Protein AF-A0A442F7T9-F1 (afdb_monomer_lite)

Structure (mmCIF, N/CA/C/O backbone):
data_AF-A0A442F7T9-F1
#
_entry.id   AF-A0A442F7T9-F1
#
loop_
_atom_site.group_PDB
_atom_site.id
_atom_site.type_symbol
_atom_site.label_atom_id
_atom_site.label_alt_id
_atom_site.label_comp_id
_atom_site.label_asym_id
_atom_site.label_entity_id
_atom_site.label_seq_id
_atom_site.pdbx_PDB_ins_code
_atom_site.Cartn_x
_atom_site.Cartn_y
_atom_site.Cartn_z
_atom_site.occupancy
_atom_site.B_iso_or_equiv
_atom_site.auth_seq_id
_atom_site.auth_comp_id
_atom_site.auth_asym_id
_atom_site.auth_atom_id
_atom_site.pdbx_PDB_model_num
ATOM 1 N N . MET A 1 1 ? -2.401 15.472 21.596 1.00 63.75 1 MET A N 1
ATOM 2 C CA . MET A 1 1 ? -3.354 15.035 20.550 1.00 63.75 1 MET A CA 1
ATOM 3 C C . MET A 1 1 ? -4.394 14.132 21.200 1.00 63.75 1 MET A C 1
ATOM 5 O O . MET A 1 1 ? -3.994 13.189 21.878 1.00 63.75 1 MET A O 1
ATOM 9 N N . ASN A 1 2 ? -5.679 14.489 21.115 1.00 85.81 2 ASN A N 1
ATOM 10 C CA . ASN A 1 2 ? -6.781 13.791 21.796 1.00 85.81 2 ASN A CA 1
ATOM 11 C C . ASN A 1 2 ? -7.297 12.598 20.957 1.00 85.81 2 ASN A C 1
ATOM 13 O O . ASN A 1 2 ? -6.845 12.387 19.829 1.00 85.81 2 ASN A O 1
ATOM 17 N N . LYS A 1 3 ? -8.238 11.817 21.509 1.00 84.62 3 LYS A N 1
ATOM 18 C CA . LYS A 1 3 ? -8.834 10.649 20.834 1.00 84.62 3 LYS A CA 1
ATOM 19 C C . LYS A 1 3 ? -9.461 11.032 19.489 1.00 84.62 3 LYS A C 1
ATOM 21 O O . LYS A 1 3 ? -9.170 10.396 18.484 1.00 84.62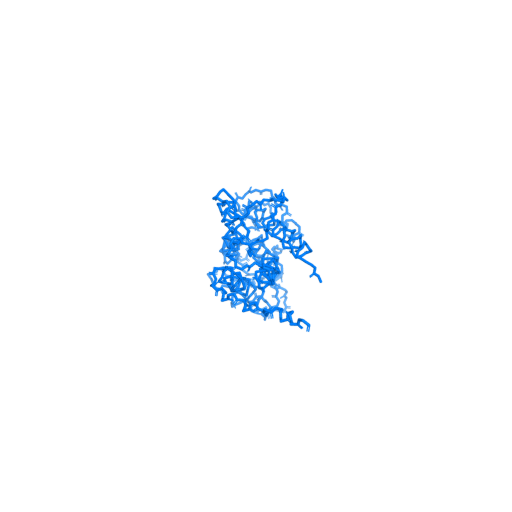 3 LYS A O 1
ATOM 26 N N . THR A 1 4 ? -10.233 12.116 19.467 1.00 86.19 4 THR A N 1
ATOM 27 C CA . THR A 1 4 ? -10.926 12.625 18.277 1.00 86.19 4 THR A CA 1
ATOM 28 C C . THR A 1 4 ? -9.967 12.951 17.134 1.00 86.19 4 THR A C 1
ATOM 30 O O . THR A 1 4 ? -10.217 12.557 16.001 1.00 86.19 4 THR A O 1
ATOM 33 N N . HIS A 1 5 ? -8.828 13.589 17.421 1.00 86.50 5 HIS A N 1
ATOM 34 C CA . HIS A 1 5 ? -7.831 13.928 16.403 1.00 86.50 5 HIS A CA 1
ATOM 35 C C . HIS A 1 5 ? -7.200 12.669 15.795 1.00 86.50 5 HIS A C 1
ATOM 37 O O . HIS A 1 5 ? -6.985 12.619 14.589 1.00 86.50 5 HIS A O 1
ATOM 43 N N . PHE A 1 6 ? -6.917 11.637 16.603 1.00 84.69 6 PHE A N 1
ATOM 44 C CA . PHE A 1 6 ? -6.417 10.359 16.080 1.00 84.69 6 PHE A CA 1
ATOM 45 C C . PHE A 1 6 ? -7.460 9.639 15.230 1.00 84.69 6 PHE A C 1
ATOM 47 O O . PHE A 1 6 ? -7.109 9.114 14.178 1.00 84.69 6 PHE A O 1
ATOM 54 N N . THR A 1 7 ? -8.725 9.647 15.654 1.00 88.69 7 THR A N 1
ATOM 55 C CA . THR A 1 7 ? -9.832 9.076 14.882 1.00 88.69 7 THR A CA 1
ATOM 56 C C . THR A 1 7 ? -9.987 9.768 13.533 1.00 88.69 7 THR A C 1
ATOM 58 O O . THR A 1 7 ? -10.019 9.091 12.513 1.00 88.69 7 THR A O 1
ATOM 61 N N . GLN A 1 8 ? -10.023 11.103 13.508 1.00 90.19 8 GLN A N 1
ATOM 62 C CA . GLN A 1 8 ? -10.159 11.874 12.269 1.00 90.19 8 GLN A CA 1
ATOM 63 C C . GLN A 1 8 ? -8.959 11.678 11.341 1.00 90.19 8 GLN A C 1
ATOM 65 O O . GLN A 1 8 ? -9.140 11.459 10.146 1.00 90.19 8 GLN A O 1
ATOM 70 N N . LEU A 1 9 ? -7.738 11.715 11.883 1.00 90.81 9 LEU A N 1
ATOM 71 C CA . LEU A 1 9 ? -6.527 11.475 11.102 1.00 90.81 9 LEU A CA 1
ATOM 72 C C . LEU A 1 9 ? -6.544 10.074 10.483 1.00 90.81 9 LEU A C 1
ATOM 74 O O . LEU A 1 9 ? -6.327 9.927 9.283 1.00 90.81 9 LEU A O 1
ATOM 78 N N . TRP A 1 10 ? -6.836 9.054 11.293 1.00 93.12 10 TRP A N 1
ATOM 79 C CA . TRP A 1 10 ? -6.942 7.681 10.818 1.00 93.12 10 TRP A CA 1
ATOM 80 C C . TRP A 1 10 ? -8.026 7.534 9.748 1.00 93.12 10 TRP A C 1
ATOM 82 O O . TRP A 1 10 ? -7.769 6.931 8.709 1.00 93.12 10 TRP A O 1
ATOM 92 N N . GLN A 1 11 ? -9.205 8.119 9.966 1.00 93.56 11 GLN A N 1
ATOM 93 C CA . GLN A 1 11 ? -10.323 8.080 9.028 1.00 93.56 11 GLN A CA 1
ATOM 94 C C . GLN A 1 11 ? -9.932 8.670 7.672 1.00 93.56 11 GLN A C 1
ATOM 96 O O . GLN A 1 11 ? -10.084 8.001 6.655 1.00 93.56 11 GLN A O 1
ATOM 101 N N . TRP A 1 12 ? -9.407 9.897 7.640 1.00 94.50 12 TRP A N 1
ATOM 102 C CA . TRP A 1 12 ? -9.065 10.559 6.380 1.00 94.50 12 TRP A CA 1
ATOM 103 C C . TRP A 1 12 ? -7.946 9.842 5.629 1.00 94.50 12 TRP A C 1
ATOM 105 O O . TRP A 1 12 ? -8.052 9.664 4.418 1.00 94.50 12 TRP A O 1
ATOM 115 N N . LEU A 1 13 ? -6.920 9.363 6.338 1.00 93.69 13 LEU A N 1
ATOM 116 C CA . LEU A 1 13 ? -5.856 8.562 5.732 1.00 93.69 13 LEU A CA 1
ATOM 117 C C . LEU A 1 13 ? -6.386 7.244 5.166 1.00 93.69 13 LEU A C 1
ATOM 119 O O . LEU A 1 13 ? -6.008 6.854 4.065 1.00 93.69 13 LEU A O 1
ATOM 123 N N . SER A 1 14 ? -7.278 6.574 5.894 1.00 93.38 14 SER A N 1
ATOM 124 C CA . SER A 1 14 ? -7.837 5.290 5.472 1.00 93.38 14 SER A CA 1
ATOM 125 C C . SER A 1 14 ? -8.788 5.454 4.287 1.00 93.38 14 SER A C 1
ATOM 127 O O . SER A 1 14 ? -8.722 4.673 3.344 1.00 93.38 14 SER A O 1
ATOM 129 N N . VAL A 1 15 ? -9.614 6.504 4.279 1.00 94.81 15 VAL A N 1
ATOM 130 C CA . VAL A 1 15 ? -10.472 6.854 3.137 1.00 94.81 15 VAL A CA 1
ATOM 131 C C . VAL A 1 15 ? -9.624 7.194 1.914 1.00 94.81 15 VAL A C 1
ATOM 133 O O . VAL A 1 15 ? -9.869 6.644 0.845 1.00 94.81 15 VAL A O 1
ATOM 136 N N . ALA A 1 16 ? -8.598 8.038 2.060 1.00 94.69 16 ALA A N 1
ATOM 137 C CA . ALA A 1 16 ? -7.693 8.368 0.961 1.00 94.69 16 ALA A CA 1
ATOM 138 C C . ALA A 1 16 ? -6.982 7.118 0.416 1.00 94.69 16 ALA A C 1
ATOM 140 O O . ALA A 1 16 ? -6.923 6.927 -0.796 1.00 94.69 16 ALA A O 1
ATOM 141 N N . CYS A 1 17 ? -6.500 6.241 1.302 1.00 95.25 17 CYS A N 1
ATOM 142 C CA . CYS A 1 17 ? -5.858 4.979 0.941 1.00 95.25 17 CYS A CA 1
ATOM 143 C C . CYS A 1 17 ? -6.802 4.060 0.152 1.00 95.25 17 CYS A C 1
ATOM 145 O O . CYS A 1 17 ? -6.453 3.617 -0.941 1.00 95.25 17 CYS A O 1
ATOM 147 N N . VAL A 1 18 ? -8.012 3.817 0.669 1.00 94.38 18 VAL A N 1
ATOM 148 C CA . VAL A 1 18 ? -9.011 2.963 0.014 1.00 94.38 18 VAL A CA 1
ATOM 149 C C . VAL A 1 18 ? -9.431 3.546 -1.331 1.00 94.38 18 VAL A C 1
ATOM 151 O O . VAL A 1 18 ? -9.449 2.814 -2.312 1.00 94.38 18 VAL A O 1
ATOM 154 N N . LEU A 1 19 ? -9.721 4.847 -1.416 1.00 93.50 19 LEU A N 1
ATOM 155 C CA . LEU A 1 19 ? -10.107 5.486 -2.678 1.00 93.50 19 LEU A CA 1
ATOM 156 C C . LEU A 1 19 ? -8.984 5.417 -3.716 1.00 93.50 19 LEU A C 1
ATOM 158 O O . LEU A 1 19 ? -9.244 5.102 -4.878 1.00 93.50 19 LEU A O 1
ATOM 162 N N . PHE A 1 20 ? -7.739 5.660 -3.307 1.00 92.62 20 PHE A N 1
ATOM 163 C CA . PHE A 1 20 ? -6.583 5.580 -4.196 1.00 92.62 20 PHE A CA 1
ATOM 164 C C . PHE A 1 20 ? -6.352 4.150 -4.705 1.00 92.62 20 PHE A C 1
ATOM 166 O O . PHE A 1 20 ? -6.175 3.931 -5.903 1.00 92.62 20 PHE A O 1
ATOM 173 N N . LEU A 1 21 ? -6.410 3.150 -3.824 1.00 93.19 21 LEU A N 1
ATOM 174 C CA . LEU A 1 21 ? -6.233 1.750 -4.217 1.00 93.19 21 LEU A CA 1
ATOM 175 C C . LEU A 1 21 ? -7.415 1.224 -5.035 1.00 93.19 21 LEU A C 1
ATOM 177 O O . LEU A 1 21 ? -7.201 0.524 -6.019 1.00 93.19 21 LEU A O 1
ATOM 181 N N . ALA A 1 22 ? -8.648 1.599 -4.695 1.00 91.94 22 ALA A N 1
ATOM 182 C CA . ALA A 1 22 ? -9.828 1.234 -5.473 1.00 91.94 22 ALA A CA 1
ATOM 183 C C . ALA A 1 22 ? -9.760 1.816 -6.888 1.00 91.94 22 ALA A C 1
ATOM 185 O O . ALA A 1 22 ? -9.966 1.092 -7.856 1.00 91.94 22 ALA A O 1
ATOM 186 N N . THR A 1 23 ? -9.407 3.097 -7.030 1.00 89.50 23 THR A N 1
ATOM 187 C CA . THR A 1 23 ? -9.226 3.721 -8.352 1.00 89.50 23 THR A CA 1
ATOM 188 C C . THR A 1 23 ? -8.060 3.106 -9.126 1.00 89.50 23 THR A C 1
ATOM 190 O O . THR A 1 23 ? -8.191 2.891 -10.331 1.00 89.50 23 THR A O 1
ATOM 193 N N . SER A 1 24 ? -6.966 2.738 -8.451 1.00 89.12 24 SER A N 1
ATOM 194 C CA . SER A 1 24 ? -5.848 2.000 -9.061 1.00 89.12 24 SER A CA 1
ATOM 195 C C . SER A 1 24 ? -6.303 0.641 -9.594 1.00 89.12 24 SER A C 1
ATOM 197 O O . SER A 1 24 ? -6.096 0.337 -10.763 1.00 89.12 24 SER A O 1
ATOM 199 N N . VAL A 1 25 ? -7.011 -0.149 -8.785 1.00 89.38 25 VAL A N 1
ATOM 200 C CA . VAL A 1 25 ? -7.515 -1.474 -9.178 1.00 89.38 25 VAL A CA 1
ATOM 201 C C . VAL A 1 25 ? -8.568 -1.389 -10.284 1.00 89.38 25 VAL A C 1
ATOM 203 O O . VAL A 1 25 ? -8.543 -2.204 -11.202 1.00 89.38 25 VAL A O 1
ATOM 206 N N . ILE A 1 26 ? -9.461 -0.397 -10.245 1.00 87.56 26 ILE A N 1
ATOM 207 C CA . ILE A 1 26 ? -10.420 -0.143 -11.330 1.00 87.56 26 ILE A CA 1
ATOM 208 C C . ILE A 1 26 ? -9.675 0.194 -12.627 1.00 87.56 26 ILE A C 1
ATOM 210 O O . ILE A 1 26 ? -10.026 -0.326 -13.683 1.00 87.56 26 ILE A O 1
ATOM 214 N N . SER A 1 27 ? -8.619 1.008 -12.553 1.00 85.00 27 SER A N 1
ATOM 215 C CA . SER A 1 27 ? -7.791 1.345 -13.719 1.00 85.00 27 SER A CA 1
ATOM 216 C C . SER A 1 27 ? -7.103 0.099 -14.297 1.00 85.00 27 SER A C 1
ATOM 218 O O . SER A 1 27 ? -7.122 -0.094 -15.508 1.00 85.00 27 SER A O 1
ATOM 220 N N . LEU A 1 28 ? -6.589 -0.800 -13.445 1.00 84.69 28 LEU A N 1
ATOM 221 C CA . LEU A 1 28 ? -5.984 -2.077 -13.866 1.00 84.69 28 LEU A CA 1
ATOM 222 C C . LEU A 1 28 ? -6.968 -3.000 -14.607 1.00 84.69 28 LEU A C 1
ATOM 224 O O . LEU A 1 28 ? -6.557 -3.791 -15.453 1.00 84.69 28 LEU A O 1
ATOM 228 N N . GLN A 1 29 ? -8.267 -2.896 -14.313 1.00 84.56 29 GLN A N 1
ATOM 229 C CA . GLN A 1 29 ? -9.330 -3.672 -14.965 1.00 84.56 29 GLN A CA 1
ATOM 230 C C . GLN A 1 29 ? -9.826 -3.049 -16.284 1.00 84.56 29 GLN A C 1
ATOM 232 O O . GLN A 1 29 ? -10.811 -3.520 -16.848 1.00 84.56 29 GLN A O 1
ATOM 237 N N . GLY A 1 30 ? -9.171 -1.997 -16.786 1.00 72.12 30 GLY A N 1
ATOM 238 C CA . GLY A 1 30 ? -9.601 -1.277 -17.990 1.00 72.12 30 GLY A CA 1
ATOM 239 C C . GLY A 1 30 ? -10.589 -0.138 -17.717 1.00 72.12 30 GLY A C 1
ATOM 240 O O . GLY A 1 30 ? -11.247 0.339 -18.640 1.00 72.12 30 GLY A O 1
ATOM 241 N N . GLY A 1 31 ? -10.703 0.304 -16.460 1.00 65.00 31 GLY A N 1
ATOM 242 C CA . GLY A 1 31 ? -11.348 1.567 -16.103 1.00 65.00 31 GLY A CA 1
ATOM 243 C C . GLY A 1 31 ? -10.580 2.792 -16.621 1.00 65.00 31 GLY A C 1
ATOM 244 O O . GLY A 1 31 ? -9.572 2.675 -17.314 1.00 65.00 31 GLY A O 1
ATOM 245 N N . SER A 1 32 ? -11.063 3.998 -16.307 1.00 62.47 32 SER A N 1
ATOM 246 C CA . SER A 1 32 ? -10.505 5.244 -16.852 1.00 62.47 32 SER A CA 1
ATOM 247 C C . SER A 1 32 ? -8.997 5.406 -16.582 1.00 62.47 32 SER A C 1
ATOM 249 O O . SER A 1 32 ? -8.520 5.203 -15.471 1.00 62.47 32 SER A O 1
ATOM 251 N N . GLU A 1 33 ? -8.244 5.851 -17.596 1.00 62.69 33 GLU A N 1
ATOM 252 C CA . GLU A 1 33 ? -6.769 5.988 -17.591 1.00 62.69 33 GLU A CA 1
ATOM 253 C C . GLU A 1 33 ? -6.205 7.087 -16.668 1.00 62.69 33 GLU A C 1
ATOM 255 O O . GLU A 1 33 ? -5.075 7.543 -16.859 1.00 62.69 33 GLU A O 1
ATOM 260 N N . PHE A 1 34 ? -6.979 7.571 -15.695 1.00 63.34 34 PHE A N 1
ATOM 261 C CA . PHE A 1 34 ? -6.635 8.767 -14.928 1.00 63.34 34 PHE A CA 1
ATOM 262 C C . PHE A 1 34 ? -5.246 8.663 -14.283 1.00 63.34 34 PHE A C 1
ATOM 264 O O . PHE A 1 34 ? -4.445 9.584 -14.413 1.00 63.34 34 PHE A O 1
ATOM 271 N N . LEU A 1 35 ? -4.928 7.525 -13.658 1.00 64.62 35 LEU A N 1
ATOM 272 C CA . LEU A 1 35 ? -3.653 7.341 -12.961 1.00 64.62 35 LEU A CA 1
ATOM 273 C C . LEU A 1 35 ? -2.472 7.142 -13.922 1.00 64.62 35 LEU A C 1
ATOM 275 O O . LEU A 1 35 ? -1.440 7.777 -13.737 1.00 64.62 35 LEU A O 1
ATOM 279 N N . GLY A 1 36 ? -2.622 6.339 -14.980 1.00 59.03 36 GLY A N 1
ATOM 280 C CA . GLY A 1 36 ? -1.554 6.137 -15.972 1.00 59.03 36 GLY A CA 1
ATOM 281 C C . GLY A 1 36 ? -1.125 7.444 -16.648 1.00 59.03 36 GLY A C 1
ATOM 282 O O . GLY A 1 36 ? 0.066 7.740 -16.740 1.00 59.03 36 GLY A O 1
ATOM 283 N N . ARG A 1 37 ? -2.103 8.287 -17.011 1.00 64.81 37 ARG A N 1
ATOM 284 C CA . ARG A 1 37 ? -1.846 9.621 -17.579 1.00 64.81 37 ARG A CA 1
ATOM 285 C C . ARG A 1 37 ? -1.264 10.599 -16.563 1.00 64.81 37 ARG A C 1
ATOM 287 O O . ARG A 1 37 ? -0.391 11.385 -16.924 1.00 64.81 37 ARG A O 1
ATOM 294 N N . LEU A 1 38 ? -1.731 10.562 -15.311 1.00 68.56 38 LEU A N 1
ATOM 295 C CA . LEU A 1 38 ? -1.229 11.427 -14.238 1.00 68.56 38 LEU A CA 1
ATOM 296 C C . LEU A 1 38 ? 0.266 11.199 -13.977 1.00 68.56 38 LEU A C 1
ATOM 298 O O . LEU A 1 38 ? 0.988 12.154 -13.706 1.00 68.56 38 LEU A O 1
ATOM 302 N N . PHE A 1 39 ? 0.732 9.956 -14.111 1.00 65.94 39 PHE A N 1
ATOM 303 C CA . PHE A 1 39 ? 2.135 9.585 -13.912 1.00 65.94 39 PHE A CA 1
ATOM 304 C C . PHE A 1 39 ? 2.971 9.567 -15.201 1.00 65.94 39 PHE A C 1
ATOM 306 O O . PHE A 1 39 ? 4.100 9.080 -15.203 1.00 65.94 39 PHE A O 1
ATOM 313 N N . GLY A 1 40 ? 2.455 10.164 -16.279 1.00 56.47 40 GLY A N 1
ATOM 314 C CA . GLY A 1 40 ? 3.245 10.515 -17.457 1.00 56.47 40 GLY A CA 1
ATOM 315 C C . GLY A 1 40 ? 3.351 9.442 -18.537 1.00 56.47 40 GLY A C 1
ATOM 316 O O . GLY A 1 40 ? 4.046 9.688 -19.527 1.00 56.47 40 GLY A O 1
ATOM 317 N N . ASP A 1 41 ? 2.655 8.304 -18.418 1.00 61.88 41 ASP A N 1
ATOM 318 C CA . ASP A 1 41 ? 2.611 7.339 -19.515 1.00 61.88 41 ASP A CA 1
ATOM 319 C C . ASP A 1 41 ? 1.586 7.785 -20.566 1.00 61.88 41 ASP A C 1
ATOM 321 O O . ASP A 1 41 ? 0.388 7.932 -20.305 1.00 61.88 41 ASP A O 1
ATOM 325 N N . LYS A 1 42 ? 2.081 8.045 -21.778 1.00 60.09 42 LYS A N 1
ATOM 326 C CA . LYS A 1 42 ? 1.274 8.398 -22.954 1.00 60.09 42 LYS A CA 1
ATOM 327 C C . LYS A 1 42 ? 0.965 7.137 -23.763 1.00 60.09 42 LYS A C 1
ATOM 329 O O . LYS A 1 42 ? 1.166 7.123 -24.978 1.00 60.09 42 LYS A O 1
ATOM 334 N N . GLY A 1 43 ? 0.556 6.069 -23.076 1.00 55.22 43 GLY A N 1
ATOM 335 C CA . GLY A 1 43 ? 0.110 4.829 -23.705 1.00 55.22 43 GLY A CA 1
ATOM 336 C C . GLY A 1 43 ? -1.001 5.091 -24.725 1.00 55.22 43 GLY A C 1
ATOM 337 O O . GLY A 1 43 ? -1.788 6.028 -24.572 1.00 55.22 43 GLY A O 1
ATOM 338 N N . GLY A 1 44 ? -1.037 4.291 -25.793 1.00 56.34 44 GLY A N 1
ATOM 339 C CA . GLY A 1 44 ? -2.059 4.413 -26.835 1.00 56.34 44 GLY A CA 1
ATOM 340 C C . GLY A 1 44 ? -3.428 3.909 -26.374 1.00 56.34 44 GLY A C 1
ATOM 341 O O . GLY A 1 44 ? -4.440 4.423 -26.840 1.00 56.34 44 GLY A O 1
ATOM 342 N N . ASN A 1 45 ? -3.440 2.942 -25.445 1.00 60.56 45 ASN A N 1
ATOM 343 C CA . ASN A 1 45 ? -4.626 2.342 -24.830 1.00 60.56 45 ASN A CA 1
ATOM 344 C C . ASN A 1 45 ? -4.449 2.133 -23.313 1.00 60.56 45 ASN A C 1
ATOM 346 O O . ASN A 1 45 ? -3.333 1.965 -22.822 1.00 60.56 45 ASN A O 1
ATOM 350 N N . ALA A 1 46 ? -5.564 2.003 -22.586 1.00 60.41 46 ALA A N 1
ATOM 351 C CA . ALA A 1 46 ? -5.574 1.932 -21.121 1.00 60.41 46 ALA A CA 1
ATOM 352 C C . ALA A 1 46 ? -4.774 0.759 -20.554 1.00 60.41 46 ALA A C 1
ATOM 354 O O . ALA A 1 46 ? -4.046 0.913 -19.575 1.00 60.41 46 ALA A O 1
ATOM 355 N N . ALA A 1 47 ? -4.852 -0.388 -21.229 1.00 63.72 47 ALA A N 1
ATOM 356 C CA . ALA A 1 47 ? -4.131 -1.604 -20.868 1.00 63.72 47 ALA A CA 1
ATOM 357 C C . ALA A 1 47 ? -2.603 -1.476 -21.006 1.00 63.72 47 ALA A C 1
ATOM 359 O O . ALA A 1 47 ? -1.869 -2.290 -20.450 1.00 63.72 47 ALA A O 1
ATOM 360 N N . ASP A 1 48 ? -2.106 -0.476 -21.740 1.00 68.38 48 ASP A N 1
ATOM 361 C CA . ASP A 1 48 ? -0.667 -0.247 -21.882 1.00 68.38 48 ASP A CA 1
ATOM 362 C C . ASP A 1 48 ? -0.058 0.340 -20.600 1.00 68.38 48 ASP A C 1
ATOM 364 O O . ASP A 1 48 ? 1.132 0.163 -20.347 1.00 68.38 48 ASP A O 1
ATOM 368 N N . ASN A 1 49 ? -0.888 0.955 -19.753 1.00 76.81 49 ASN A N 1
ATOM 369 C CA . ASN A 1 49 ? -0.460 1.623 -18.528 1.00 76.81 49 ASN A CA 1
ATOM 370 C C . ASN A 1 49 ? -0.589 0.729 -17.280 1.00 76.81 49 ASN A C 1
ATOM 372 O O . ASN A 1 49 ? -0.334 1.198 -16.171 1.00 76.81 49 ASN A O 1
ATOM 376 N N . ASN A 1 50 ? -0.989 -0.542 -17.414 1.00 85.06 50 ASN A N 1
ATOM 377 C CA . ASN A 1 50 ? -1.274 -1.409 -16.262 1.00 85.06 50 ASN A CA 1
ATOM 378 C C . ASN A 1 50 ? -0.067 -1.573 -15.331 1.00 85.06 50 ASN A C 1
ATOM 380 O O . ASN A 1 50 ? -0.200 -1.404 -14.121 1.00 85.06 50 ASN A O 1
ATOM 384 N N . ALA A 1 51 ? 1.123 -1.815 -15.886 1.00 86.94 51 ALA A N 1
ATOM 385 C CA . ALA A 1 51 ? 2.338 -1.953 -15.085 1.00 86.94 51 ALA A CA 1
ATOM 386 C C . ALA A 1 51 ? 2.667 -0.658 -14.318 1.00 86.94 51 ALA A C 1
ATOM 388 O O . ALA A 1 51 ? 3.007 -0.694 -13.136 1.00 86.94 51 ALA A O 1
ATOM 389 N N . ALA A 1 52 ? 2.481 0.499 -14.960 1.00 85.38 52 ALA A N 1
ATOM 390 C CA . ALA A 1 52 ? 2.671 1.808 -14.345 1.00 85.38 52 ALA A CA 1
ATOM 391 C C . ALA A 1 52 ? 1.668 2.074 -13.212 1.00 85.38 52 ALA A C 1
ATOM 393 O O . ALA A 1 52 ? 2.051 2.475 -12.112 1.00 85.38 52 ALA A O 1
ATOM 394 N N . VAL A 1 53 ? 0.383 1.812 -13.460 1.00 88.38 53 VAL A N 1
ATOM 395 C CA . VAL A 1 53 ? -0.677 1.935 -12.451 1.00 88.38 53 VAL A CA 1
ATOM 396 C C . VAL A 1 53 ? -0.408 0.996 -11.279 1.00 88.38 53 VAL A C 1
ATOM 398 O O . VAL A 1 53 ? -0.535 1.417 -10.134 1.00 88.38 53 VAL A O 1
ATOM 401 N N . GLY A 1 54 ? 0.009 -0.244 -11.541 1.00 90.75 54 GLY A N 1
ATOM 402 C CA . GLY A 1 54 ? 0.394 -1.196 -10.505 1.00 90.75 54 GLY A CA 1
ATOM 403 C C . GLY A 1 54 ? 1.573 -0.691 -9.674 1.00 90.75 54 GLY A C 1
ATOM 404 O O . GLY A 1 54 ? 1.541 -0.732 -8.446 1.00 90.75 54 GLY A O 1
ATOM 405 N N . TYR A 1 55 ? 2.595 -0.136 -10.325 1.00 91.00 55 TYR A N 1
ATOM 406 C CA . TYR A 1 55 ? 3.794 0.367 -9.658 1.00 91.00 55 TYR A CA 1
ATOM 407 C C . TYR A 1 55 ? 3.489 1.530 -8.703 1.00 91.00 55 TYR A C 1
ATOM 409 O O . TYR A 1 55 ? 3.880 1.509 -7.529 1.00 91.00 55 TYR A O 1
ATOM 417 N N . PHE A 1 56 ? 2.725 2.524 -9.163 1.00 90.00 56 PHE A N 1
ATOM 418 C CA . PHE A 1 56 ? 2.314 3.652 -8.322 1.00 90.00 56 PHE A CA 1
ATOM 419 C C . PHE A 1 56 ? 1.231 3.276 -7.308 1.00 90.00 56 PHE A C 1
ATOM 421 O O . PHE A 1 56 ? 1.274 3.738 -6.167 1.00 90.00 56 PHE A O 1
ATOM 428 N N . GLY A 1 57 ? 0.308 2.391 -7.684 1.00 91.69 57 GLY A N 1
ATOM 429 C CA . GLY A 1 57 ? -0.701 1.811 -6.800 1.00 91.69 57 GLY A CA 1
ATOM 430 C C . GLY A 1 57 ? -0.062 1.144 -5.583 1.00 91.69 57 GLY A C 1
ATOM 431 O O . GLY A 1 57 ? -0.429 1.439 -4.446 1.00 91.69 57 GLY A O 1
ATOM 432 N N . THR A 1 58 ? 0.966 0.325 -5.812 1.00 94.62 58 THR A N 1
ATOM 433 C CA . THR A 1 58 ? 1.734 -0.339 -4.753 1.00 94.62 58 THR A CA 1
ATOM 434 C C . THR A 1 58 ? 2.508 0.661 -3.905 1.00 94.62 58 THR A C 1
ATOM 436 O O . THR A 1 58 ? 2.386 0.635 -2.682 1.00 94.62 58 THR A O 1
ATOM 439 N N . THR A 1 59 ? 3.280 1.564 -4.511 1.00 93.00 59 THR A N 1
ATOM 440 C CA . THR A 1 59 ? 4.171 2.474 -3.766 1.00 93.00 59 THR A CA 1
ATOM 441 C C . THR A 1 59 ? 3.399 3.538 -2.978 1.00 93.00 59 THR A C 1
ATOM 443 O O . THR A 1 59 ? 3.528 3.625 -1.755 1.00 93.00 59 THR A O 1
ATOM 446 N N . VAL A 1 60 ? 2.542 4.319 -3.638 1.00 94.12 60 VAL A N 1
ATOM 447 C CA . VAL A 1 60 ? 1.756 5.385 -2.994 1.00 94.12 60 VAL A CA 1
ATOM 448 C C . VAL A 1 60 ? 0.690 4.789 -2.076 1.00 94.12 60 VAL A C 1
ATOM 450 O O . VAL A 1 60 ? 0.527 5.245 -0.940 1.00 94.12 60 VAL A O 1
ATOM 453 N N . GLY A 1 61 ? 0.009 3.729 -2.523 1.00 95.25 61 GLY A N 1
ATOM 454 C CA . GLY A 1 61 ? -1.002 3.038 -1.727 1.00 95.25 61 GLY A CA 1
ATOM 455 C C . GLY A 1 61 ? -0.426 2.442 -0.444 1.00 95.25 61 GLY A C 1
ATOM 456 O O . GLY A 1 61 ? -1.006 2.641 0.624 1.00 95.25 61 GLY A O 1
ATOM 457 N N . SER A 1 62 ? 0.753 1.811 -0.506 1.00 96.50 62 SER A N 1
ATOM 458 C CA . SER A 1 62 ? 1.435 1.297 0.692 1.00 96.50 62 SER A CA 1
ATOM 459 C C . SER A 1 62 ? 1.923 2.404 1.615 1.00 96.50 62 SER A C 1
ATOM 461 O O . SER A 1 62 ? 1.861 2.245 2.831 1.00 96.50 62 SER A O 1
ATOM 463 N N . GLY A 1 63 ? 2.362 3.543 1.072 1.00 96.69 63 GLY A N 1
ATOM 464 C CA . GLY A 1 63 ? 2.721 4.712 1.874 1.00 96.69 63 GLY A CA 1
ATOM 465 C C . GLY A 1 63 ? 1.537 5.228 2.695 1.00 96.69 63 GLY A C 1
ATOM 466 O O . GLY A 1 63 ? 1.638 5.363 3.915 1.00 96.69 63 GLY A O 1
ATOM 467 N N . LEU A 1 64 ? 0.386 5.441 2.050 1.00 96.56 64 LEU A N 1
ATOM 468 C CA . LEU A 1 64 ? -0.850 5.837 2.735 1.00 96.56 64 LEU A CA 1
ATOM 469 C C . LEU A 1 64 ? -1.294 4.780 3.754 1.00 96.56 64 LEU A C 1
ATOM 471 O O . LEU A 1 64 ? -1.648 5.122 4.886 1.00 96.56 64 LEU A O 1
ATOM 475 N N . PHE A 1 65 ? -1.224 3.501 3.379 1.00 97.69 65 PHE A N 1
ATOM 476 C CA . PHE A 1 65 ? -1.616 2.394 4.244 1.00 97.69 65 PHE A CA 1
ATOM 477 C C . PHE A 1 65 ? -0.717 2.266 5.479 1.00 97.69 65 PHE A C 1
ATOM 479 O O . PHE A 1 65 ? -1.210 2.010 6.580 1.00 97.69 65 PHE A O 1
ATOM 486 N N . LEU A 1 66 ? 0.588 2.509 5.335 1.00 97.69 66 LEU A N 1
ATOM 487 C CA . LEU A 1 66 ? 1.535 2.531 6.445 1.00 97.69 66 LEU A CA 1
ATOM 488 C C . LEU A 1 66 ? 1.179 3.633 7.444 1.00 97.69 66 LEU A C 1
ATOM 490 O O . LEU A 1 66 ? 1.051 3.357 8.637 1.00 97.69 66 LEU A O 1
ATOM 494 N N . VAL A 1 67 ? 0.979 4.870 6.978 1.00 96.62 67 VAL A N 1
ATOM 495 C CA . VAL A 1 67 ? 0.656 5.998 7.870 1.00 96.62 67 VAL A CA 1
ATOM 496 C C . VAL A 1 67 ? -0.699 5.780 8.553 1.00 96.62 67 VAL A C 1
ATOM 498 O O . VAL A 1 67 ? -0.816 5.999 9.763 1.00 96.62 67 VAL A O 1
ATOM 501 N N . ALA A 1 68 ? -1.701 5.271 7.826 1.00 96.12 68 ALA A N 1
ATOM 502 C CA . ALA A 1 68 ? -2.984 4.876 8.407 1.00 96.12 68 ALA A CA 1
ATOM 503 C C . ALA A 1 68 ? -2.801 3.793 9.487 1.00 96.12 68 ALA A C 1
ATOM 505 O O . ALA A 1 68 ? -3.324 3.917 10.594 1.00 96.12 68 ALA A O 1
ATOM 506 N N . SER A 1 69 ? -1.990 2.769 9.227 1.00 95.62 69 SER A N 1
ATOM 507 C CA . SER A 1 69 ? -1.723 1.688 10.184 1.00 95.62 69 SER A CA 1
ATOM 508 C C . SER A 1 69 ? -0.989 2.171 11.439 1.00 95.62 69 SER A C 1
ATOM 510 O O . SER A 1 69 ? -1.309 1.736 12.546 1.00 95.62 69 SER A O 1
ATOM 512 N N . ILE A 1 70 ? -0.062 3.127 11.305 1.00 95.56 70 ILE A N 1
ATOM 513 C CA . ILE A 1 70 ? 0.593 3.784 12.448 1.00 95.56 70 ILE A CA 1
ATOM 514 C C . ILE A 1 70 ? -0.441 4.538 13.292 1.00 95.56 70 ILE A C 1
ATOM 516 O O . ILE A 1 70 ? -0.457 4.399 14.518 1.00 95.56 70 ILE A O 1
ATOM 520 N N . ALA A 1 71 ? -1.327 5.314 12.660 1.00 94.12 71 ALA A N 1
ATOM 521 C CA . ALA A 1 71 ? -2.384 6.033 13.369 1.00 94.12 71 ALA A CA 1
ATOM 522 C C . ALA A 1 71 ? -3.334 5.068 14.106 1.00 94.12 71 ALA A C 1
ATOM 524 O O . ALA A 1 71 ? -3.666 5.314 15.270 1.00 94.12 71 ALA A O 1
ATOM 525 N N . LEU A 1 72 ? -3.691 3.938 13.481 1.00 93.75 72 LEU A N 1
ATOM 526 C CA . LEU A 1 72 ? -4.504 2.885 14.095 1.00 93.75 72 LEU A CA 1
ATOM 527 C C . LEU A 1 72 ? -3.817 2.273 15.315 1.00 93.75 72 LEU A C 1
ATOM 529 O O . LEU A 1 72 ? -4.426 2.162 16.378 1.00 93.75 72 LEU A O 1
ATOM 533 N N . LEU A 1 73 ? -2.537 1.912 15.185 1.00 94.12 73 LEU A N 1
ATOM 534 C CA . LEU A 1 73 ? -1.745 1.360 16.281 1.00 94.12 73 LEU A CA 1
ATOM 535 C C . LEU A 1 73 ? -1.681 2.337 17.457 1.00 94.12 73 LEU A C 1
ATOM 537 O O . LEU A 1 73 ? -1.880 1.943 18.608 1.00 94.12 73 LEU A O 1
ATOM 541 N N . LEU A 1 74 ? -1.403 3.614 17.185 1.00 92.56 74 LEU A N 1
ATOM 542 C CA . LEU A 1 74 ? -1.343 4.646 18.218 1.00 92.56 74 LEU A CA 1
ATOM 543 C C . LEU A 1 74 ? -2.694 4.818 18.915 1.00 92.56 74 LEU A C 1
ATOM 545 O O . LEU A 1 74 ? -2.722 4.913 20.145 1.00 92.56 74 LEU A O 1
ATOM 549 N N . HIS A 1 75 ? -3.800 4.802 18.166 1.00 90.75 75 HIS A N 1
ATOM 550 C CA . HIS A 1 75 ? -5.144 4.848 18.735 1.00 90.75 75 HIS A CA 1
ATOM 551 C C . HIS A 1 75 ? -5.415 3.621 19.620 1.00 90.75 75 HIS A C 1
ATOM 553 O O . HIS A 1 75 ? -5.710 3.777 20.807 1.00 90.75 75 HIS A O 1
ATOM 559 N N . ALA A 1 76 ? -5.213 2.410 19.094 1.00 90.62 76 ALA A N 1
ATOM 560 C CA . ALA A 1 76 ? -5.440 1.154 19.808 1.00 90.62 76 ALA A CA 1
ATOM 561 C C . ALA A 1 76 ? -4.563 1.011 21.062 1.00 90.62 76 ALA A C 1
ATOM 563 O O . ALA A 1 76 ? -4.969 0.412 22.060 1.00 90.62 76 ALA A O 1
ATOM 564 N N . ARG A 1 77 ? -3.352 1.586 21.047 1.00 90.19 77 ARG A N 1
ATOM 565 C CA . ARG A 1 77 ? -2.467 1.597 22.216 1.00 90.19 77 ARG A CA 1
ATOM 566 C C . ARG A 1 77 ? -2.867 2.623 23.269 1.00 90.19 77 ARG A C 1
ATOM 568 O O . ARG A 1 77 ? -2.494 2.445 24.431 1.00 90.19 77 ARG A O 1
ATOM 575 N N . ARG A 1 78 ? -3.562 3.697 22.911 1.00 87.88 78 ARG A N 1
ATOM 576 C CA . ARG A 1 78 ? -3.871 4.789 23.847 1.00 87.88 78 ARG A CA 1
ATOM 577 C C . ARG A 1 78 ? -5.280 4.714 24.414 1.00 87.88 78 ARG A C 1
ATOM 579 O O . ARG A 1 78 ? -5.470 5.144 25.547 1.00 87.88 78 ARG A O 1
ATOM 586 N N . TYR A 1 79 ? -6.234 4.159 23.674 1.00 85.44 79 TYR A N 1
ATOM 587 C CA . TYR A 1 79 ? -7.652 4.249 24.015 1.00 85.44 79 TYR A CA 1
ATOM 588 C C . TYR A 1 79 ? -8.330 2.882 23.986 1.00 85.44 79 TYR A C 1
ATOM 590 O O . TYR A 1 79 ? -8.156 2.143 23.027 1.00 85.44 79 TYR A O 1
ATOM 598 N N . GLY A 1 80 ? -9.147 2.593 25.004 1.00 78.19 80 GLY A N 1
ATOM 599 C CA . GLY A 1 80 ? -10.029 1.426 25.050 1.00 78.19 80 GLY A CA 1
ATOM 600 C C . GLY A 1 80 ? -9.451 0.208 25.778 1.00 78.19 80 GLY A C 1
ATOM 601 O O . GLY A 1 80 ? -8.363 -0.281 25.468 1.00 78.19 80 GLY A O 1
ATOM 602 N N . ASP A 1 81 ? -10.221 -0.335 26.721 1.00 82.50 81 ASP A N 1
ATOM 603 C CA . ASP A 1 81 ? -9.833 -1.532 27.479 1.00 82.50 81 ASP A CA 1
ATOM 604 C C . ASP A 1 81 ? -10.217 -2.824 26.751 1.00 82.50 81 ASP A C 1
ATOM 606 O O . ASP A 1 81 ? -9.489 -3.817 26.811 1.00 82.50 81 ASP A O 1
ATOM 610 N N . ARG A 1 82 ? -11.315 -2.793 25.986 1.00 86.12 82 ARG A N 1
ATOM 611 C CA . ARG A 1 82 ? -11.825 -3.914 25.177 1.00 86.12 82 ARG A CA 1
ATOM 612 C C . ARG A 1 82 ? -11.550 -3.690 23.693 1.00 86.12 82 ARG A C 1
ATOM 614 O O . ARG A 1 82 ? -11.518 -2.544 23.248 1.00 86.12 82 ARG A O 1
ATOM 621 N N . TRP A 1 83 ? -11.425 -4.763 22.912 1.00 88.19 83 TRP A N 1
ATOM 622 C CA . TRP A 1 83 ? -11.058 -4.688 21.489 1.00 88.19 83 TRP A CA 1
ATOM 623 C C . TRP A 1 83 ? -11.955 -3.735 20.676 1.00 88.19 83 TRP A C 1
ATOM 625 O O . TRP A 1 83 ? -11.448 -2.874 19.964 1.00 88.19 83 TRP A O 1
ATOM 635 N N . HIS A 1 84 ? -13.277 -3.795 20.869 1.00 85.69 84 HIS A N 1
ATOM 636 C CA . HIS A 1 84 ? -14.249 -2.973 20.134 1.00 85.69 84 HIS A CA 1
ATOM 637 C C . HIS A 1 84 ? -14.128 -1.473 20.441 1.00 85.69 84 HIS A C 1
ATOM 639 O O . HIS A 1 84 ? -14.550 -0.641 19.651 1.00 85.69 84 HIS A O 1
ATOM 645 N N . SER A 1 85 ? -13.537 -1.117 21.586 1.00 85.19 85 SER A N 1
ATOM 646 C CA . SER A 1 85 ? -13.310 0.276 21.993 1.00 85.19 85 SER A CA 1
ATOM 647 C C . SER A 1 85 ? -11.964 0.839 21.522 1.00 85.19 85 SER A C 1
ATOM 649 O O . SER A 1 85 ? -11.722 2.041 21.653 1.00 85.19 85 SER A O 1
ATOM 651 N N . ARG A 1 86 ? -11.088 -0.026 20.990 1.00 88.38 86 ARG A N 1
ATOM 652 C CA . ARG A 1 86 ? -9.755 0.324 20.469 1.00 88.38 86 ARG A CA 1
ATOM 653 C C . ARG A 1 86 ? -9.766 0.668 18.987 1.00 88.38 86 ARG A C 1
ATOM 655 O O . ARG A 1 86 ? -8.800 1.253 18.496 1.00 88.38 86 ARG A O 1
ATOM 662 N N . ILE A 1 87 ? -10.844 0.325 18.293 1.00 88.88 87 ILE A N 1
ATOM 663 C CA . ILE A 1 87 ? -11.058 0.684 16.896 1.00 88.88 87 ILE A CA 1
ATOM 664 C C . ILE A 1 87 ? -11.668 2.096 16.866 1.00 88.88 87 ILE A C 1
ATOM 666 O O . ILE A 1 87 ? -12.562 2.390 17.670 1.00 88.88 87 ILE A O 1
ATOM 670 N N . PRO A 1 88 ? -11.160 3.012 16.025 1.00 87.25 88 PRO A N 1
ATOM 671 C CA . PRO A 1 88 ? -11.733 4.344 15.904 1.00 87.25 88 PRO A CA 1
ATOM 672 C C . PRO A 1 88 ? -13.176 4.268 15.393 1.00 87.25 88 PRO A C 1
ATOM 674 O O . PRO A 1 88 ? -13.440 3.716 14.328 1.00 87.25 88 PRO A O 1
ATOM 677 N N . VAL A 1 89 ? -14.115 4.845 16.145 1.00 85.00 89 VAL A N 1
ATOM 678 C CA . VAL A 1 89 ? -15.505 4.976 15.693 1.00 85.00 89 VAL A CA 1
ATOM 679 C C . VAL A 1 89 ? -15.562 6.095 14.664 1.00 85.00 89 VAL A C 1
ATOM 681 O O . VAL A 1 89 ? -15.274 7.245 14.987 1.00 85.00 89 VAL A O 1
ATOM 684 N N . ILE A 1 90 ? -15.917 5.747 13.435 1.00 83.56 90 ILE A N 1
ATOM 685 C CA . ILE A 1 90 ? -16.066 6.684 12.323 1.00 83.56 90 ILE A CA 1
ATOM 686 C C . ILE A 1 90 ? -17.550 6.857 11.993 1.00 83.56 90 ILE A C 1
ATOM 688 O O . ILE A 1 90 ? -18.312 5.894 12.065 1.00 83.56 90 ILE A O 1
ATOM 692 N N . TRP A 1 91 ? -17.951 8.084 11.655 1.00 74.62 91 TRP A N 1
ATOM 693 C CA . TRP A 1 91 ? -19.293 8.476 11.177 1.00 74.62 91 TRP A CA 1
ATOM 694 C C . TRP A 1 91 ? -20.500 8.227 12.101 1.00 74.62 91 TRP A C 1
ATOM 696 O O . TRP A 1 91 ? -21.566 8.772 11.838 1.00 74.62 91 TRP A O 1
ATOM 706 N N . LEU A 1 92 ? -20.351 7.464 13.186 1.00 78.25 92 LEU A N 1
ATOM 707 C CA . LEU A 1 92 ? -21.407 7.165 14.157 1.00 78.25 92 LEU A CA 1
ATOM 708 C C . LEU A 1 92 ? -21.029 7.715 15.537 1.00 78.25 92 LEU A C 1
ATOM 710 O O . LEU A 1 92 ? -20.583 6.984 16.425 1.00 78.25 92 LEU A O 1
ATOM 714 N N . GLU A 1 93 ? -21.166 9.030 15.711 1.00 73.75 93 GLU A N 1
ATOM 715 C CA . GLU A 1 93 ? -20.948 9.668 17.011 1.00 73.75 93 GLU A CA 1
ATOM 716 C C . GLU A 1 93 ? -21.945 9.129 18.049 1.00 73.75 93 GLU A C 1
ATOM 718 O O . GLU A 1 93 ? -23.137 9.008 17.784 1.00 73.75 93 GLU A O 1
ATOM 723 N N . GLY A 1 94 ? -21.449 8.766 19.236 1.00 71.38 94 GLY A N 1
ATOM 724 C CA . GLY A 1 94 ? -22.286 8.228 20.316 1.00 71.38 94 GLY A CA 1
ATOM 725 C C . GLY A 1 94 ? -22.658 6.744 20.194 1.00 71.38 94 GLY A C 1
ATOM 726 O O . GLY A 1 94 ? -23.434 6.261 21.013 1.00 71.38 94 GLY A O 1
ATOM 727 N N . LEU A 1 95 ? -22.101 6.004 19.227 1.00 76.62 95 LEU A N 1
ATOM 728 C CA . LEU A 1 95 ? -22.355 4.568 19.085 1.00 76.62 95 LEU A CA 1
ATOM 729 C C . LEU A 1 95 ? -21.949 3.790 20.349 1.00 76.62 95 LEU A C 1
ATOM 731 O O . LEU A 1 95 ? -20.778 3.805 20.751 1.00 76.62 95 LEU A O 1
ATOM 735 N N . ASP A 1 96 ? -22.890 3.041 20.930 1.00 78.19 96 ASP A N 1
ATOM 736 C CA . ASP A 1 96 ? -22.584 2.101 22.007 1.00 78.19 96 ASP A CA 1
ATOM 737 C C . ASP A 1 96 ? -21.774 0.916 21.463 1.00 78.19 96 ASP A C 1
ATOM 739 O O . ASP A 1 96 ? -22.310 -0.088 20.997 1.00 78.19 96 ASP A O 1
ATOM 743 N N . THR A 1 97 ? -20.447 1.026 21.546 1.00 78.06 97 THR A N 1
ATOM 744 C CA . THR A 1 97 ? -19.513 -0.007 21.065 1.00 78.06 97 THR A CA 1
ATOM 745 C C . THR A 1 97 ? -19.664 -1.367 21.759 1.00 78.06 97 THR A C 1
ATOM 747 O O . THR A 1 97 ? -19.097 -2.351 21.279 1.00 78.06 97 THR A O 1
ATOM 750 N N . ALA A 1 98 ? -20.384 -1.452 22.885 1.00 79.50 98 ALA A N 1
ATOM 751 C CA . ALA A 1 98 ? -20.643 -2.715 23.567 1.00 79.50 98 ALA A CA 1
ATOM 752 C C . ALA A 1 98 ? -21.793 -3.513 22.927 1.00 79.50 98 ALA A C 1
ATOM 754 O O . ALA A 1 98 ? -21.807 -4.747 23.057 1.00 79.50 98 ALA A O 1
ATOM 755 N N . ALA A 1 99 ? -22.701 -2.839 22.215 1.00 88.56 99 ALA A N 1
ATOM 756 C CA . ALA A 1 99 ? -23.811 -3.458 21.505 1.00 88.56 99 ALA A CA 1
ATOM 757 C C . ALA A 1 99 ? -23.320 -4.410 20.402 1.00 88.56 99 ALA A C 1
ATOM 759 O O . ALA A 1 99 ? -22.239 -4.244 19.827 1.00 88.56 99 ALA A O 1
ATOM 760 N N . TRP A 1 100 ? -24.118 -5.438 20.104 1.00 87.19 100 TRP A N 1
ATOM 761 C CA . TRP A 1 100 ? -23.781 -6.430 19.079 1.00 87.19 100 TRP A CA 1
ATOM 762 C C . TRP A 1 100 ? -23.607 -5.793 17.695 1.00 87.19 100 TRP A C 1
ATOM 764 O O . TRP A 1 100 ? -22.595 -6.019 17.035 1.00 87.19 100 TRP A O 1
ATOM 774 N N . GLU A 1 101 ? -24.545 -4.934 17.302 1.00 87.31 101 GLU A N 1
ATOM 775 C CA . GLU A 1 101 ? -24.526 -4.227 16.018 1.00 87.31 101 GLU A CA 1
ATOM 776 C C . GLU A 1 101 ? -23.264 -3.374 15.859 1.00 87.31 101 GLU A C 1
ATOM 778 O O . GLU A 1 101 ? -22.603 -3.405 14.820 1.00 87.31 101 GLU A O 1
ATOM 783 N N . ALA A 1 102 ? -22.856 -2.689 16.930 1.00 85.31 102 ALA A N 1
ATOM 784 C CA . ALA A 1 102 ? -21.648 -1.884 16.922 1.00 85.31 102 ALA A CA 1
ATOM 785 C C . ALA A 1 102 ? -20.386 -2.739 16.758 1.00 85.31 102 ALA A C 1
ATOM 787 O O . ALA A 1 102 ? -19.479 -2.346 16.030 1.00 85.31 102 ALA A O 1
ATOM 788 N N . LYS A 1 103 ? -20.318 -3.928 17.371 1.00 89.12 103 LYS A N 1
ATOM 789 C CA . LYS A 1 103 ? -19.189 -4.856 17.178 1.00 89.12 103 LYS A CA 1
ATOM 790 C C . LYS A 1 103 ? -19.085 -5.324 15.729 1.00 89.12 103 LYS A C 1
ATOM 792 O O . LYS A 1 103 ? -17.979 -5.347 15.195 1.00 89.12 103 LYS A O 1
ATOM 797 N N . VAL A 1 104 ? -20.213 -5.655 15.096 1.00 90.12 104 VAL A N 1
ATOM 798 C CA . VAL A 1 104 ? -20.252 -6.027 13.672 1.00 90.12 104 VAL A CA 1
ATOM 799 C C . VAL A 1 104 ? -19.763 -4.864 12.809 1.00 90.12 104 VAL A C 1
ATOM 801 O O . VAL A 1 104 ? -18.885 -5.057 11.971 1.00 90.12 104 VAL A O 1
ATOM 804 N N . PHE A 1 105 ? -20.236 -3.644 13.076 1.00 89.88 105 PHE A N 1
ATOM 805 C CA . PHE A 1 105 ? -19.761 -2.444 12.386 1.00 89.88 105 PHE A CA 1
ATOM 806 C C . PHE A 1 105 ? -18.241 -2.263 12.518 1.00 89.88 105 PHE A C 1
ATOM 808 O O . PHE A 1 105 ? -17.564 -2.047 11.516 1.00 89.88 105 PHE A O 1
ATOM 815 N N . GLN A 1 106 ? -17.677 -2.425 13.720 1.00 90.69 106 GLN A N 1
ATOM 816 C CA . GLN A 1 106 ? -16.229 -2.317 13.930 1.00 90.69 106 GLN A CA 1
ATOM 817 C C . GLN A 1 106 ? -15.429 -3.371 13.143 1.00 90.69 106 GLN A C 1
ATOM 819 O O . GLN A 1 106 ? -14.339 -3.080 12.649 1.00 90.69 106 GLN A O 1
ATOM 824 N N . VAL A 1 107 ? -15.962 -4.588 12.985 1.00 91.81 107 VAL A N 1
ATOM 825 C CA . VAL A 1 107 ? -15.342 -5.616 12.132 1.00 91.81 107 VAL A CA 1
ATOM 826 C C . VAL A 1 107 ? -15.387 -5.197 10.663 1.00 91.81 107 VAL A C 1
ATOM 828 O O . VAL A 1 107 ? -14.362 -5.269 9.989 1.00 91.81 107 VAL A O 1
ATOM 831 N N . CYS A 1 108 ? -16.524 -4.693 10.173 1.00 92.88 108 CYS A N 1
ATOM 832 C CA . CYS A 1 108 ? -16.637 -4.173 8.807 1.00 92.88 108 CYS A CA 1
ATOM 833 C C . CYS A 1 108 ? -15.646 -3.031 8.544 1.00 92.88 108 CYS A C 1
ATOM 835 O O . CYS A 1 108 ? -15.001 -3.005 7.499 1.00 92.88 108 CYS A O 1
ATOM 837 N N . VAL A 1 109 ? -15.466 -2.128 9.511 1.00 92.38 109 VAL A N 1
ATOM 838 C CA . VAL A 1 109 ? -14.473 -1.047 9.455 1.00 92.38 109 VAL A CA 1
ATOM 839 C C . VAL A 1 109 ? -13.058 -1.613 9.287 1.00 92.38 109 VAL A C 1
ATOM 841 O O . VAL A 1 109 ? -12.325 -1.164 8.409 1.00 92.38 109 VAL A O 1
ATOM 844 N N . LEU A 1 110 ? -12.670 -2.640 10.050 1.00 93.31 110 LEU A N 1
ATOM 845 C CA . LEU A 1 110 ? -11.365 -3.288 9.866 1.00 93.31 110 LEU A CA 1
ATOM 846 C C . LEU A 1 110 ? -11.240 -3.990 8.507 1.00 93.31 110 LEU A C 1
ATOM 848 O O . LEU A 1 110 ? -10.194 -3.900 7.869 1.00 93.31 110 LEU A O 1
ATOM 852 N N . LEU A 1 111 ? -12.290 -4.658 8.026 1.00 94.94 111 LEU A N 1
ATOM 853 C CA . LEU A 1 111 ? -12.264 -5.295 6.706 1.00 94.94 111 LEU A CA 1
ATOM 854 C C . LEU A 1 111 ? -12.063 -4.260 5.588 1.00 94.94 111 LEU A C 1
ATOM 856 O O . LEU A 1 111 ? -11.209 -4.445 4.721 1.00 94.94 111 LEU A O 1
ATOM 860 N N . ILE A 1 112 ? -12.792 -3.146 5.638 1.00 94.81 112 ILE A N 1
ATOM 861 C CA . ILE A 1 112 ? -12.729 -2.093 4.617 1.00 94.81 112 ILE A CA 1
ATOM 862 C C . ILE A 1 112 ? -11.411 -1.320 4.684 1.00 94.81 112 ILE A C 1
ATOM 864 O O . ILE A 1 112 ? -10.837 -1.024 3.646 1.00 94.81 112 ILE A O 1
ATOM 868 N N . PHE A 1 113 ? -10.906 -0.989 5.873 1.00 95.31 113 PHE A N 1
ATOM 869 C CA . PHE A 1 113 ? -9.739 -0.105 6.004 1.00 95.31 113 PHE A CA 1
ATOM 870 C C . PHE A 1 113 ? -8.416 -0.826 6.267 1.00 95.31 113 PHE A C 1
ATOM 872 O O . PHE A 1 113 ? -7.372 -0.178 6.299 1.00 95.31 113 PHE A O 1
ATOM 879 N N . VAL A 1 114 ? -8.429 -2.151 6.438 1.00 94.56 114 VAL A N 1
ATOM 880 C CA . VAL A 1 114 ? -7.212 -2.961 6.596 1.00 94.56 114 VAL A CA 1
ATOM 881 C C . VAL A 1 114 ? -7.127 -4.050 5.533 1.00 94.56 114 VAL A C 1
ATOM 883 O O . VAL A 1 114 ? -6.154 -4.087 4.781 1.00 94.56 114 VAL A O 1
ATOM 886 N N . ALA A 1 115 ? -8.139 -4.916 5.426 1.00 94.44 115 ALA A N 1
ATOM 887 C CA . ALA A 1 115 ? -8.071 -6.057 4.509 1.00 94.44 115 ALA A CA 1
ATOM 888 C C . ALA A 1 115 ? -8.162 -5.636 3.032 1.00 94.44 115 ALA A C 1
ATOM 890 O O . ALA A 1 115 ? -7.406 -6.140 2.201 1.00 94.44 115 ALA A O 1
ATOM 891 N N . MET A 1 116 ? -9.042 -4.687 2.698 1.00 95.25 116 MET A N 1
ATOM 892 C CA . MET A 1 116 ? -9.196 -4.208 1.321 1.00 95.25 116 MET A CA 1
ATOM 893 C C . MET A 1 116 ? -7.949 -3.464 0.798 1.00 95.25 116 MET A C 1
ATOM 895 O O . MET A 1 116 ? -7.510 -3.807 -0.300 1.00 95.25 116 MET A O 1
ATOM 899 N N . PRO A 1 117 ? -7.309 -2.531 1.540 1.00 95.44 117 PRO A N 1
ATOM 900 C CA . PRO A 1 117 ? -6.032 -1.952 1.129 1.00 95.44 117 PRO A CA 1
ATOM 901 C C . PRO A 1 117 ? -4.941 -2.994 0.896 1.00 95.44 117 PRO A C 1
ATOM 903 O O . PRO A 1 117 ? -4.253 -2.941 -0.119 1.00 95.44 117 PRO A O 1
ATOM 906 N N . PHE A 1 118 ? -4.823 -3.981 1.788 1.00 95.88 118 PHE A N 1
ATOM 907 C CA . PHE A 1 118 ? -3.868 -5.073 1.617 1.00 95.88 118 PHE A CA 1
ATOM 908 C C . PHE A 1 118 ? -4.103 -5.834 0.302 1.00 95.88 118 PHE A C 1
ATOM 910 O O . PHE A 1 118 ? -3.177 -5.993 -0.492 1.00 95.88 118 PHE A O 1
ATOM 917 N N . ALA A 1 119 ? -5.347 -6.233 0.020 1.00 96.06 119 ALA A N 1
ATOM 918 C CA . ALA A 1 119 ? -5.693 -6.909 -1.231 1.00 96.06 119 ALA A CA 1
ATOM 919 C C . ALA A 1 119 ? -5.424 -6.033 -2.470 1.00 96.06 119 ALA A C 1
ATOM 921 O O . ALA A 1 119 ? -4.905 -6.521 -3.475 1.00 96.06 119 ALA A O 1
ATOM 922 N N . GLY A 1 120 ? -5.732 -4.734 -2.390 1.00 94.94 120 GLY A N 1
ATOM 923 C CA . GLY A 1 120 ? -5.459 -3.770 -3.456 1.00 94.94 120 GLY A CA 1
ATOM 924 C C . GLY A 1 120 ? -3.967 -3.637 -3.763 1.00 94.94 120 GLY A C 1
ATOM 925 O O . GLY A 1 120 ? -3.586 -3.657 -4.932 1.00 94.94 120 GLY A O 1
ATOM 926 N N . ILE A 1 121 ? -3.122 -3.575 -2.729 1.00 96.38 121 ILE A N 1
ATOM 927 C CA . ILE A 1 121 ? -1.659 -3.533 -2.866 1.00 96.38 121 ILE A CA 1
ATOM 928 C C . ILE A 1 121 ? -1.144 -4.809 -3.535 1.00 96.38 121 ILE A C 1
ATOM 930 O O . ILE A 1 121 ? -0.406 -4.717 -4.509 1.00 96.38 121 ILE A O 1
ATOM 934 N N . VAL A 1 122 ? -1.573 -5.992 -3.079 1.00 95.31 122 VAL A N 1
ATOM 935 C CA . VAL A 1 122 ? -1.164 -7.275 -3.682 1.00 95.31 122 VAL A CA 1
ATOM 936 C C . VAL A 1 122 ? -1.544 -7.336 -5.163 1.00 95.31 122 VAL A C 1
ATOM 938 O O . VAL A 1 122 ? -0.737 -7.751 -5.993 1.00 95.31 122 VAL A O 1
ATOM 941 N N . ARG A 1 123 ? -2.749 -6.872 -5.520 1.00 94.31 123 ARG A N 1
ATOM 942 C CA . ARG A 1 123 ? -3.181 -6.824 -6.922 1.00 94.31 123 ARG A CA 1
ATOM 943 C C . ARG A 1 123 ? -2.329 -5.864 -7.754 1.00 94.31 123 ARG A C 1
ATOM 945 O O . ARG A 1 123 ? -1.917 -6.234 -8.847 1.00 94.31 123 ARG A O 1
ATOM 952 N N . CYS A 1 124 ? -2.059 -4.662 -7.247 1.00 93.38 124 CYS A N 1
ATOM 953 C CA . CYS A 1 124 ? -1.208 -3.685 -7.932 1.00 93.38 124 CYS A CA 1
ATOM 954 C C . CYS A 1 124 ? 0.224 -4.206 -8.108 1.00 93.38 124 CYS A C 1
ATOM 956 O O . CYS A 1 124 ? 0.840 -3.995 -9.151 1.00 93.38 124 CYS A O 1
ATOM 958 N N . MET A 1 125 ? 0.734 -4.926 -7.111 1.00 93.62 125 MET A N 1
ATOM 959 C CA . MET A 1 125 ? 2.072 -5.497 -7.122 1.00 93.62 125 MET A CA 1
ATOM 960 C C . MET A 1 125 ? 2.214 -6.571 -8.207 1.00 93.62 125 MET A C 1
ATOM 962 O O . MET A 1 125 ? 3.162 -6.521 -8.986 1.00 93.62 125 MET A O 1
ATOM 966 N N . ALA A 1 126 ? 1.236 -7.474 -8.319 1.00 90.81 126 ALA A N 1
ATOM 967 C CA . ALA A 1 126 ? 1.218 -8.504 -9.359 1.00 90.81 126 ALA A CA 1
ATOM 968 C C . ALA A 1 126 ? 1.205 -7.911 -10.780 1.00 90.81 126 ALA A C 1
ATOM 970 O O . ALA A 1 126 ? 1.907 -8.396 -11.663 1.00 90.81 126 ALA A O 1
ATOM 971 N N . GLU A 1 127 ? 0.437 -6.842 -11.000 1.00 89.88 127 GLU A N 1
ATOM 972 C CA . GLU A 1 127 ? 0.372 -6.178 -12.308 1.00 89.88 127 GLU A CA 1
ATOM 973 C C . GLU A 1 127 ? 1.669 -5.436 -12.650 1.00 89.88 127 GLU A C 1
ATOM 975 O O . GLU A 1 127 ? 2.105 -5.451 -13.799 1.00 89.88 127 GLU A O 1
ATOM 980 N N . ALA A 1 128 ? 2.329 -4.820 -11.668 1.00 89.75 128 ALA A N 1
ATOM 981 C CA . ALA A 1 128 ? 3.591 -4.120 -11.898 1.00 89.75 128 ALA A CA 1
ATOM 982 C C . ALA A 1 128 ? 4.748 -5.068 -12.255 1.00 89.75 128 ALA A C 1
ATOM 984 O O . ALA A 1 128 ? 5.521 -4.750 -13.154 1.00 89.75 128 ALA A O 1
ATOM 985 N N . GLU A 1 129 ? 4.846 -6.231 -11.600 1.00 89.62 129 GLU A N 1
ATOM 986 C CA . GLU A 1 129 ? 5.873 -7.251 -11.900 1.00 89.62 129 GLU A CA 1
ATOM 987 C C . GLU A 1 129 ? 5.704 -7.876 -13.291 1.00 89.62 129 GLU A C 1
ATOM 989 O O . GLU A 1 129 ? 6.670 -8.338 -13.896 1.00 89.62 129 GLU A O 1
ATOM 994 N N . SER A 1 130 ? 4.485 -7.857 -13.836 1.00 88.00 130 SER A N 1
ATOM 995 C CA . SER A 1 130 ? 4.249 -8.304 -15.212 1.00 88.00 130 SER A CA 1
ATOM 996 C C . SER A 1 130 ? 4.846 -7.359 -16.265 1.00 88.00 130 SER A C 1
ATOM 998 O O . SER A 1 130 ? 4.985 -7.749 -17.421 1.00 88.00 130 SER A O 1
ATOM 1000 N N . GLY A 1 131 ? 5.187 -6.121 -15.886 1.00 86.62 131 GLY A N 1
ATOM 1001 C CA . GLY A 1 131 ? 5.717 -5.110 -16.791 1.00 86.62 131 GLY A CA 1
ATOM 1002 C C . GLY A 1 131 ? 7.162 -5.362 -17.208 1.00 86.62 131 GLY A C 1
ATOM 1003 O O . GLY A 1 131 ? 8.001 -5.781 -16.412 1.00 86.62 131 GLY A O 1
ATOM 1004 N N . ASP A 1 132 ? 7.467 -5.032 -18.459 1.00 87.94 132 ASP A N 1
ATOM 1005 C CA . ASP A 1 132 ? 8.823 -5.117 -18.985 1.00 87.94 132 ASP A CA 1
ATOM 1006 C C . ASP A 1 132 ? 9.641 -3.881 -18.606 1.00 87.94 132 ASP A C 1
ATOM 1008 O O . ASP A 1 132 ? 9.122 -2.763 -18.541 1.00 87.94 132 ASP A O 1
ATOM 1012 N N . ILE A 1 133 ? 10.948 -4.055 -18.421 1.00 87.69 133 ILE A N 1
ATOM 1013 C CA . ILE A 1 133 ? 11.871 -2.961 -18.123 1.00 87.69 133 ILE A CA 1
ATOM 1014 C C . ILE A 1 133 ? 12.732 -2.661 -19.349 1.00 87.69 133 ILE A C 1
ATOM 1016 O O . ILE A 1 133 ? 13.288 -3.559 -19.976 1.00 87.69 133 ILE A O 1
ATOM 1020 N N . CYS A 1 134 ? 12.908 -1.383 -19.669 1.00 87.69 134 CYS A N 1
ATOM 1021 C CA . CYS A 1 134 ? 13.842 -0.947 -20.700 1.00 87.69 134 CYS A CA 1
ATOM 1022 C C . CYS A 1 134 ? 14.639 0.281 -20.276 1.00 87.69 134 CYS A C 1
ATOM 1024 O O . CYS A 1 134 ? 14.248 1.029 -19.382 1.00 87.69 134 CYS A O 1
ATOM 1026 N N . GLU A 1 135 ? 15.774 0.489 -20.928 1.00 87.94 135 GLU A N 1
ATOM 1027 C CA . GLU A 1 135 ? 16.597 1.678 -20.735 1.00 87.94 135 GLU A CA 1
ATOM 1028 C C . GLU A 1 135 ? 16.226 2.747 -21.774 1.00 87.94 135 GLU A C 1
ATOM 1030 O O . GLU A 1 135 ? 16.191 2.479 -22.980 1.00 87.94 135 GLU A O 1
ATOM 1035 N N . GLN A 1 136 ? 15.925 3.962 -21.313 1.00 86.44 136 GLN A N 1
ATOM 1036 C CA . GLN A 1 136 ? 15.393 5.052 -22.133 1.00 86.44 136 GLN A CA 1
ATOM 1037 C C . GLN A 1 136 ? 16.239 5.320 -23.386 1.00 86.44 136 GLN A C 1
ATOM 1039 O O . GLN A 1 136 ? 17.456 5.429 -23.310 1.00 86.44 136 GLN A O 1
ATOM 1044 N N . ASN A 1 137 ? 15.571 5.492 -24.534 1.00 84.50 137 ASN A N 1
ATOM 1045 C CA . ASN A 1 137 ? 16.177 5.737 -25.852 1.00 84.50 137 ASN A CA 1
ATOM 1046 C C . ASN A 1 137 ? 17.104 4.627 -26.380 1.00 84.50 137 ASN A C 1
ATOM 1048 O O . ASN A 1 137 ? 17.729 4.821 -27.420 1.00 84.50 137 ASN A O 1
ATOM 1052 N N . THR A 1 138 ? 17.144 3.461 -25.735 1.00 83.19 138 THR A N 1
ATOM 1053 C CA . THR A 1 138 ? 17.939 2.310 -26.186 1.00 83.19 138 THR A CA 1
ATOM 1054 C C . THR A 1 138 ? 17.045 1.144 -26.624 1.00 83.19 138 THR A C 1
ATOM 1056 O O . THR A 1 138 ? 15.812 1.199 -26.515 1.00 83.19 138 THR A O 1
ATOM 1059 N N . GLN A 1 139 ? 17.683 0.083 -27.125 1.00 81.44 139 GLN A N 1
ATOM 1060 C CA . GLN A 1 139 ? 17.081 -1.239 -27.344 1.00 81.44 139 GLN A CA 1
ATOM 1061 C C . GLN A 1 139 ? 17.385 -2.212 -26.188 1.00 81.44 139 GLN A C 1
ATOM 1063 O O . GLN A 1 139 ? 17.043 -3.389 -26.270 1.00 81.44 139 GLN A O 1
ATOM 1068 N N . ASN A 1 140 ? 18.021 -1.747 -25.103 1.00 82.56 140 ASN A N 1
ATOM 1069 C CA . ASN A 1 140 ? 18.271 -2.587 -23.937 1.00 82.56 140 ASN A CA 1
ATOM 1070 C C . ASN A 1 140 ? 16.943 -2.858 -23.226 1.00 82.56 140 ASN A C 1
ATOM 1072 O O . ASN A 1 140 ? 16.291 -1.946 -22.707 1.00 82.56 140 ASN A O 1
ATOM 1076 N N . PHE A 1 141 ? 16.560 -4.129 -23.220 1.00 83.25 141 PHE A N 1
ATOM 1077 C CA . PHE A 1 141 ? 15.256 -4.594 -22.784 1.00 83.25 141 PHE A CA 1
ATOM 1078 C C . PHE A 1 141 ? 15.390 -5.825 -21.884 1.00 83.25 141 PHE A C 1
ATOM 1080 O O . PHE A 1 141 ? 16.268 -6.670 -22.075 1.00 83.25 141 PHE A O 1
ATOM 1087 N N . TYR A 1 142 ? 14.505 -5.902 -20.897 1.00 83.94 142 TYR A N 1
ATOM 1088 C CA . TYR A 1 142 ? 14.462 -6.928 -19.872 1.00 83.94 142 TYR A CA 1
ATOM 1089 C C . TYR A 1 142 ? 13.002 -7.337 -19.671 1.00 83.94 142 TYR A C 1
ATOM 1091 O O . TYR A 1 142 ? 12.182 -6.519 -19.251 1.00 83.94 142 TYR A O 1
ATOM 1099 N N . ASN A 1 143 ? 12.684 -8.598 -19.967 1.00 82.06 143 ASN A N 1
ATOM 1100 C CA . ASN A 1 143 ? 11.336 -9.132 -19.777 1.00 82.06 143 ASN A CA 1
ATOM 1101 C C . ASN A 1 143 ? 10.902 -9.040 -18.307 1.00 82.06 143 ASN A C 1
ATOM 1103 O O . ASN A 1 143 ? 11.683 -9.337 -17.393 1.00 82.06 143 ASN A O 1
ATOM 1107 N N . GLY A 1 144 ? 9.637 -8.683 -18.101 1.00 76.25 144 GLY A N 1
ATOM 1108 C CA . GLY A 1 144 ? 8.963 -8.810 -16.816 1.00 76.25 144 GLY A CA 1
ATOM 1109 C C . GLY A 1 144 ? 8.977 -10.258 -16.318 1.00 76.25 144 GLY A C 1
ATOM 1110 O O . GLY A 1 144 ? 8.898 -11.216 -17.088 1.00 76.25 144 GLY A O 1
ATOM 1111 N N . SER A 1 145 ? 9.125 -10.424 -15.011 1.00 77.50 145 SER A N 1
ATOM 1112 C CA . SER A 1 145 ? 9.124 -11.696 -14.287 1.00 77.50 145 SER A CA 1
ATOM 1113 C C . SER A 1 145 ? 8.679 -11.413 -12.855 1.00 77.50 145 SER A C 1
ATOM 1115 O O . SER A 1 145 ? 8.704 -10.265 -12.427 1.00 77.50 145 SER A O 1
ATOM 1117 N N . GLU A 1 146 ? 8.339 -12.441 -12.076 1.00 72.31 146 GLU A N 1
ATOM 1118 C CA . GLU A 1 146 ? 7.818 -12.272 -10.707 1.00 72.31 146 GLU A CA 1
ATOM 1119 C C . GLU A 1 146 ? 8.754 -11.523 -9.735 1.00 72.31 146 GLU A C 1
ATOM 1121 O O . GLU A 1 146 ? 8.326 -11.157 -8.644 1.00 72.31 146 GLU A O 1
ATOM 1126 N N . THR A 1 147 ? 10.029 -11.320 -10.088 1.00 76.31 147 THR A N 1
ATOM 1127 C CA . THR A 1 147 ? 11.029 -10.673 -9.217 1.00 76.31 147 THR A CA 1
ATOM 1128 C C . THR A 1 147 ? 11.805 -9.553 -9.910 1.00 76.31 147 THR A C 1
ATOM 1130 O O . THR A 1 147 ? 12.854 -9.118 -9.419 1.00 76.31 147 THR A O 1
ATOM 1133 N N . THR A 1 148 ? 11.319 -9.068 -11.053 1.00 80.00 148 THR A N 1
ATOM 1134 C CA . THR A 1 148 ? 12.059 -8.108 -11.876 1.00 80.00 148 THR A CA 1
ATOM 1135 C C . THR A 1 148 ? 12.239 -6.771 -11.150 1.00 80.00 148 THR A C 1
ATOM 1137 O O . THR A 1 148 ? 13.314 -6.174 -11.242 1.00 80.00 148 THR A O 1
ATOM 1140 N N . LEU A 1 149 ? 11.263 -6.316 -10.353 1.00 83.75 149 LEU A N 1
ATOM 1141 C CA . LEU A 1 149 ? 11.416 -5.073 -9.577 1.00 83.75 149 LEU A CA 1
ATOM 1142 C C . LEU A 1 149 ? 12.244 -5.260 -8.295 1.00 83.75 149 LEU A C 1
ATOM 1144 O O . LEU A 1 149 ? 12.817 -4.290 -7.789 1.00 83.75 149 LEU A O 1
ATOM 1148 N N . LEU A 1 150 ? 12.362 -6.492 -7.787 1.00 85.88 150 LEU A N 1
ATOM 1149 C CA . LEU A 1 150 ? 13.238 -6.817 -6.655 1.00 85.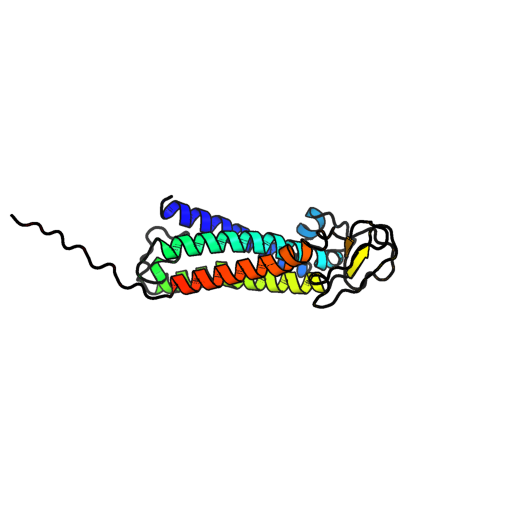88 150 LEU A CA 1
ATOM 1150 C C . LEU A 1 150 ? 14.714 -6.723 -7.061 1.00 85.88 150 LEU A C 1
ATOM 1152 O O . LEU A 1 150 ? 15.550 -6.238 -6.298 1.00 85.88 150 LEU A O 1
ATOM 1156 N N . TRP A 1 151 ? 15.018 -7.150 -8.286 1.00 82.69 151 TRP A N 1
ATOM 1157 C CA . TRP A 1 151 ? 16.362 -7.161 -8.859 1.00 82.69 151 TRP A CA 1
ATOM 1158 C C . TRP A 1 151 ? 16.443 -6.279 -10.102 1.00 82.69 151 TRP A C 1
ATOM 1160 O O . TRP A 1 151 ? 16.930 -6.711 -11.147 1.00 82.69 151 TRP A O 1
ATOM 1170 N N . ALA A 1 152 ? 15.988 -5.029 -9.972 1.00 82.75 152 ALA A N 1
ATOM 1171 C CA . ALA A 1 152 ? 15.935 -4.096 -11.090 1.00 82.75 152 ALA A CA 1
ATOM 1172 C C . ALA A 1 152 ? 17.304 -3.999 -11.810 1.00 82.75 152 ALA A C 1
ATOM 1174 O O . ALA A 1 152 ? 18.332 -3.761 -11.151 1.00 82.75 152 ALA A O 1
ATOM 1175 N N . PRO A 1 153 ? 17.341 -4.191 -13.144 1.00 82.25 153 PRO A N 1
ATOM 1176 C CA . PRO A 1 153 ? 18.577 -4.182 -13.912 1.00 82.25 153 PRO A CA 1
ATOM 1177 C C . PRO A 1 153 ? 19.221 -2.793 -13.907 1.00 82.25 153 PRO A C 1
ATOM 1179 O O . PRO A 1 153 ? 18.556 -1.764 -13.786 1.00 82.25 153 PRO A O 1
ATOM 1182 N N . THR A 1 154 ? 20.546 -2.763 -14.033 1.00 82.19 154 THR A N 1
ATOM 1183 C CA . THR A 1 154 ? 21.301 -1.516 -14.189 1.00 82.19 154 THR A CA 1
ATOM 1184 C C . THR A 1 154 ? 21.313 -1.074 -15.641 1.00 82.19 154 THR A C 1
ATOM 1186 O O . THR A 1 154 ? 21.567 -1.893 -16.525 1.00 82.19 154 THR A O 1
ATOM 1189 N N . ALA A 1 155 ? 21.123 0.227 -15.851 1.00 83.06 155 ALA A N 1
ATOM 1190 C CA . ALA A 1 155 ? 21.344 0.891 -17.128 1.00 83.06 155 ALA A CA 1
ATOM 1191 C C . ALA A 1 155 ? 22.747 0.566 -17.664 1.00 83.06 155 ALA A C 1
ATOM 1193 O O . ALA A 1 155 ? 23.728 0.683 -16.922 1.00 83.06 155 ALA A O 1
ATOM 1194 N N . LYS A 1 156 ? 22.846 0.132 -18.925 1.00 82.94 156 LYS A N 1
ATOM 1195 C CA . LYS A 1 156 ? 24.136 -0.175 -19.564 1.00 82.94 156 LYS A CA 1
ATOM 1196 C C . LYS A 1 156 ? 24.792 1.082 -20.120 1.00 82.94 156 LYS A C 1
ATOM 1198 O O . LYS A 1 156 ? 26.010 1.206 -20.066 1.00 82.94 156 LYS A O 1
ATOM 1203 N N . GLU A 1 157 ? 23.983 1.999 -20.636 1.00 82.44 157 GLU A N 1
ATOM 1204 C CA . GLU A 1 157 ? 24.410 3.266 -21.235 1.00 82.44 157 GLU A CA 1
ATOM 1205 C C . GLU A 1 157 ? 24.241 4.448 -20.266 1.00 82.44 157 GLU A C 1
ATOM 1207 O O . GLU A 1 157 ? 24.567 5.585 -20.599 1.00 82.44 157 GLU A O 1
ATOM 1212 N N . GLY A 1 158 ? 23.776 4.181 -19.041 1.00 81.88 158 GLY A N 1
ATOM 1213 C CA . GLY A 1 158 ? 23.582 5.185 -17.996 1.00 81.88 158 GLY A CA 1
ATOM 1214 C C . GLY A 1 158 ? 22.296 5.999 -18.147 1.00 81.88 158 GLY A C 1
ATOM 1215 O O . GLY A 1 158 ? 22.136 7.001 -17.451 1.00 81.88 158 GLY A O 1
ATOM 1216 N N . ASN A 1 159 ? 21.378 5.582 -19.025 1.00 86.12 159 ASN A N 1
ATOM 1217 C CA . ASN A 1 159 ? 20.090 6.245 -19.208 1.00 86.12 159 ASN A CA 1
ATOM 1218 C C . ASN A 1 159 ? 19.059 5.786 -18.159 1.00 86.12 159 ASN A C 1
ATOM 1220 O O . ASN A 1 159 ? 19.232 4.784 -17.463 1.00 86.12 159 ASN A O 1
ATOM 1224 N N . GLN A 1 160 ? 17.952 6.524 -18.037 1.00 85.50 160 GLN A N 1
ATOM 1225 C CA . GLN A 1 160 ? 16.906 6.220 -17.059 1.00 85.50 160 GLN A CA 1
ATOM 1226 C C . GLN A 1 160 ? 16.203 4.893 -17.385 1.00 85.50 160 GLN A C 1
ATOM 1228 O O . GLN A 1 160 ? 15.771 4.662 -18.516 1.00 85.50 160 GLN A O 1
ATOM 1233 N N . MET A 1 161 ? 16.033 4.037 -16.376 1.00 88.75 161 MET A N 1
ATOM 1234 C CA . MET A 1 161 ? 15.270 2.793 -16.507 1.00 88.75 161 MET A CA 1
ATOM 1235 C C . MET A 1 161 ? 13.768 3.079 -16.450 1.00 88.75 161 MET A C 1
ATOM 1237 O O . MET A 1 161 ? 13.305 3.856 -15.607 1.00 88.75 161 MET A O 1
ATOM 1241 N N . ARG A 1 162 ? 12.998 2.437 -17.329 1.00 87.12 162 ARG A N 1
ATOM 1242 C CA . ARG A 1 162 ? 11.551 2.619 -17.454 1.00 87.12 162 ARG A CA 1
ATOM 1243 C C . ARG A 1 162 ? 10.807 1.293 -17.408 1.00 87.12 162 ARG A C 1
ATOM 1245 O O . ARG A 1 162 ? 11.262 0.315 -17.993 1.00 87.12 162 ARG A O 1
ATOM 1252 N N . LEU A 1 163 ? 9.658 1.291 -16.742 1.00 87.12 163 LEU A N 1
ATOM 1253 C CA . LEU A 1 163 ? 8.695 0.195 -16.711 1.00 87.12 163 LEU A CA 1
ATOM 1254 C C . LEU A 1 163 ? 7.629 0.423 -17.785 1.00 87.12 163 LEU A C 1
ATOM 1256 O O . LEU A 1 163 ? 7.029 1.498 -17.853 1.00 87.12 163 LEU A O 1
ATOM 1260 N N . ARG A 1 164 ? 7.394 -0.586 -18.619 1.00 85.88 164 ARG A N 1
ATOM 1261 C CA . ARG A 1 164 ? 6.443 -0.577 -19.735 1.00 85.88 164 ARG A CA 1
ATOM 1262 C C . ARG A 1 164 ? 5.487 -1.759 -19.635 1.00 85.88 164 ARG A C 1
ATOM 1264 O O . ARG A 1 164 ? 5.655 -2.664 -18.822 1.00 85.88 164 ARG A O 1
ATOM 1271 N N . LYS A 1 165 ? 4.473 -1.745 -20.499 1.00 84.38 165 LYS A N 1
ATOM 1272 C CA . LYS A 1 165 ? 3.575 -2.878 -20.715 1.00 84.38 165 LYS A CA 1
ATOM 1273 C C . LYS A 1 165 ?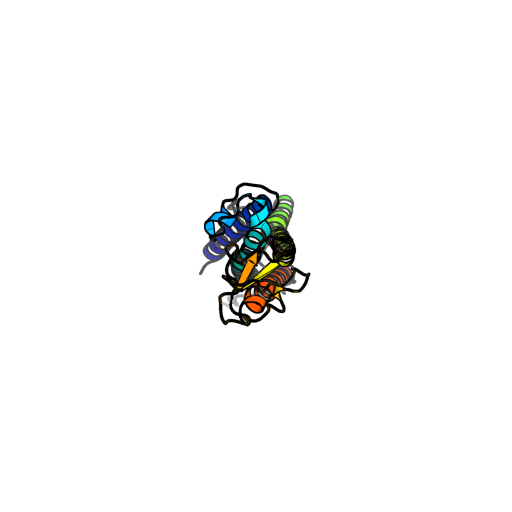 4.355 -4.164 -21.003 1.00 84.38 165 LYS A C 1
ATOM 1275 O O . LYS A 1 165 ? 5.317 -4.135 -21.767 1.00 84.38 165 LYS A O 1
ATOM 1280 N N . ALA A 1 166 ? 3.860 -5.273 -20.465 1.00 82.75 166 ALA A N 1
ATOM 1281 C CA . ALA A 1 166 ? 4.269 -6.619 -20.842 1.00 82.75 166 ALA A CA 1
ATOM 1282 C C . ALA A 1 166 ? 4.169 -6.847 -22.362 1.00 82.75 166 ALA A C 1
ATOM 1284 O O . ALA A 1 166 ? 3.168 -6.485 -22.994 1.00 82.75 166 ALA A O 1
ATOM 1285 N N . GLY A 1 167 ? 5.181 -7.489 -22.940 1.00 79.81 167 GLY A N 1
ATOM 1286 C CA . GLY A 1 167 ? 5.224 -7.836 -24.359 1.00 79.81 167 GLY A CA 1
ATOM 1287 C C . GLY A 1 167 ? 5.512 -6.649 -25.280 1.00 79.81 167 GLY A C 1
ATOM 1288 O O . GLY A 1 167 ? 5.203 -6.720 -26.469 1.00 79.81 167 GLY A O 1
ATOM 1289 N N . ALA A 1 168 ? 6.097 -5.560 -24.767 1.00 74.38 168 ALA A N 1
ATOM 1290 C CA . ALA A 1 168 ? 6.478 -4.407 -25.591 1.00 74.38 168 ALA A CA 1
ATOM 1291 C C . ALA A 1 168 ? 7.616 -4.730 -26.585 1.00 74.38 168 ALA A C 1
ATOM 1293 O O . ALA A 1 168 ? 7.791 -4.011 -27.574 1.00 74.38 168 ALA A O 1
ATOM 1294 N N . GLY A 1 169 ? 8.356 -5.817 -26.338 1.00 70.19 169 GLY A N 1
ATOM 1295 C CA . GLY A 1 169 ? 9.419 -6.326 -27.203 1.00 70.19 169 GLY A CA 1
ATOM 1296 C C . GLY A 1 169 ? 10.623 -5.385 -27.317 1.00 70.19 169 GLY A C 1
ATOM 1297 O O . GLY A 1 169 ? 10.786 -4.445 -26.543 1.00 70.19 169 GLY A O 1
ATOM 1298 N N . GLU A 1 170 ? 11.457 -5.609 -28.334 1.00 69.75 170 GLU A N 1
ATOM 1299 C CA . GLU A 1 170 ? 12.710 -4.865 -28.579 1.00 69.75 170 GLU A CA 1
ATOM 1300 C C . GLU A 1 170 ? 12.498 -3.451 -29.163 1.00 69.75 170 GLU A C 1
ATOM 1302 O O . GLU A 1 170 ? 13.430 -2.799 -29.643 1.00 69.75 170 GLU A O 1
ATOM 1307 N N . ALA A 1 171 ? 11.260 -2.949 -29.155 1.00 72.88 171 ALA A N 1
ATOM 1308 C CA . ALA A 1 171 ? 10.956 -1.617 -29.652 1.00 72.88 171 ALA A CA 1
ATOM 1309 C C . ALA A 1 171 ? 11.661 -0.544 -28.798 1.00 72.88 171 ALA A C 1
ATOM 1311 O O . ALA A 1 171 ? 11.633 -0.631 -27.565 1.00 72.88 171 ALA A O 1
ATOM 1312 N N . PRO A 1 172 ? 12.218 0.518 -29.418 1.00 77.31 172 PRO A N 1
ATOM 1313 C CA . PRO A 1 172 ? 12.988 1.533 -28.707 1.00 77.31 172 PRO A CA 1
ATOM 1314 C C . PRO A 1 172 ? 12.199 2.123 -27.534 1.00 77.31 172 PRO A C 1
ATOM 1316 O O . PRO A 1 172 ? 11.025 2.487 -27.668 1.00 77.31 172 PRO A O 1
ATOM 1319 N N . CYS A 1 173 ? 12.862 2.216 -26.380 1.00 80.12 173 CYS A N 1
ATOM 1320 C CA . CYS A 1 173 ? 12.271 2.611 -25.103 1.00 80.12 173 CYS A CA 1
ATOM 1321 C C . CYS A 1 173 ? 11.893 4.104 -25.085 1.00 80.12 173 CYS A C 1
ATOM 1323 O O . CYS A 1 173 ? 12.659 4.955 -24.629 1.00 80.12 173 CYS A O 1
ATOM 1325 N N . LYS A 1 174 ? 10.714 4.431 -25.630 1.00 80.06 174 LYS A N 1
ATOM 1326 C CA . LYS A 1 174 ? 10.187 5.807 -25.736 1.00 80.06 174 LYS A CA 1
ATOM 1327 C C . LYS A 1 174 ? 9.011 6.105 -24.797 1.00 80.06 174 LYS A C 1
ATOM 1329 O O . LYS A 1 174 ? 8.705 7.273 -24.577 1.00 80.06 174 LYS A O 1
ATOM 1334 N N . SER A 1 175 ? 8.360 5.076 -24.257 1.00 77.06 175 SER A N 1
ATOM 1335 C CA . SER A 1 175 ? 7.192 5.178 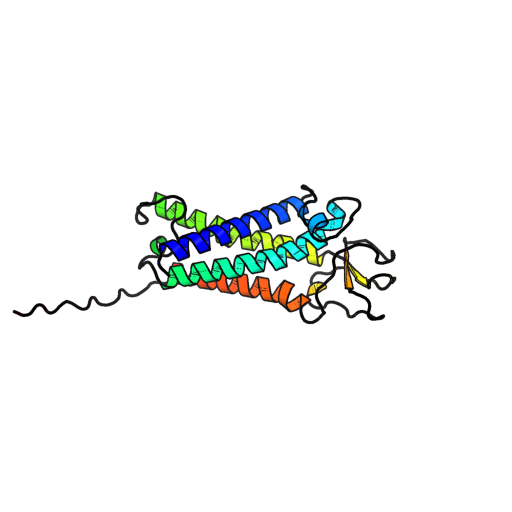-23.364 1.00 77.06 175 SER A CA 1
ATOM 1336 C C . SER A 1 175 ? 7.442 4.470 -22.029 1.00 77.06 175 SER A C 1
ATOM 1338 O O . SER A 1 175 ? 8.527 3.917 -21.830 1.00 77.06 175 SER A O 1
ATOM 1340 N N . GLY A 1 176 ? 6.457 4.487 -21.128 1.00 78.25 176 GLY A N 1
ATOM 1341 C CA . GLY A 1 176 ? 6.567 3.896 -19.799 1.00 78.25 176 GLY A CA 1
ATOM 1342 C C . GLY A 1 176 ? 6.973 4.885 -18.715 1.00 78.25 176 GLY A C 1
ATOM 1343 O O . GLY A 1 176 ? 7.310 6.043 -18.982 1.00 78.25 176 GLY A O 1
ATOM 1344 N N . VAL A 1 177 ? 6.950 4.396 -17.481 1.00 84.31 177 VAL A N 1
ATOM 1345 C CA . VAL A 1 177 ? 7.200 5.194 -16.279 1.00 84.31 177 VAL A CA 1
ATOM 1346 C C . VAL A 1 177 ? 8.594 4.975 -15.740 1.00 84.31 177 VAL A C 1
ATOM 1348 O O . VAL A 1 177 ? 9.153 3.887 -15.832 1.00 84.31 177 VAL A O 1
ATOM 1351 N N . GLU A 1 178 ? 9.166 6.024 -15.170 1.00 86.69 178 GLU A N 1
ATOM 1352 C CA . GLU A 1 178 ? 10.518 5.977 -14.634 1.00 86.69 178 GLU A CA 1
ATOM 1353 C C . GLU A 1 178 ? 10.547 5.161 -13.344 1.00 86.69 178 GLU A C 1
ATOM 1355 O O . GLU A 1 178 ? 9.784 5.398 -12.406 1.00 86.69 178 GLU A O 1
ATOM 1360 N N . LEU A 1 179 ? 11.447 4.182 -13.309 1.00 85.38 179 LEU A N 1
ATOM 1361 C CA . LEU A 1 179 ? 11.715 3.423 -12.100 1.00 85.38 179 LEU A CA 1
ATOM 1362 C C . LEU A 1 179 ? 12.559 4.262 -11.146 1.00 85.38 179 LEU A C 1
ATOM 1364 O O . LEU A 1 179 ? 13.353 5.109 -11.563 1.00 85.38 179 LEU A O 1
ATOM 1368 N N . PHE A 1 180 ? 12.424 3.992 -9.849 1.00 83.12 180 PHE A N 1
ATOM 1369 C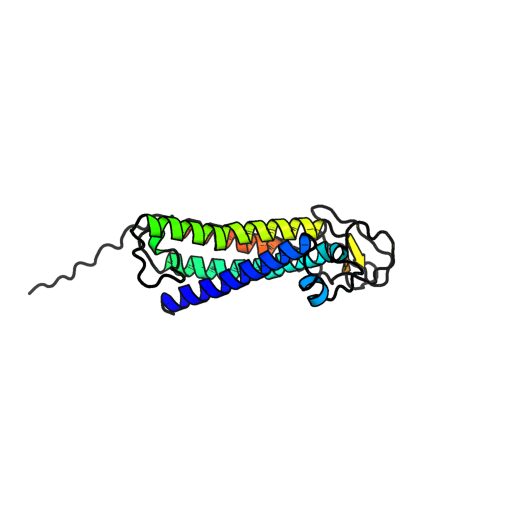 CA . PHE A 1 180 ? 13.371 4.542 -8.892 1.00 83.12 180 PHE A CA 1
ATOM 1370 C C . PHE A 1 180 ? 14.787 3.990 -9.172 1.00 83.12 180 PHE A C 1
ATOM 1372 O O . PHE A 1 180 ? 14.961 2.983 -9.869 1.00 83.12 180 PHE A O 1
ATOM 1379 N N . PRO A 1 181 ? 15.836 4.634 -8.633 1.00 80.81 181 PRO A N 1
ATOM 1380 C CA . PRO A 1 181 ? 17.178 4.066 -8.659 1.00 80.81 181 PRO A CA 1
ATOM 1381 C C . PRO A 1 181 ? 17.191 2.637 -8.102 1.00 80.81 181 PRO A C 1
ATOM 1383 O O . PRO A 1 181 ? 16.403 2.309 -7.216 1.00 80.81 181 PRO A O 1
ATOM 1386 N N . ARG A 1 182 ? 18.131 1.800 -8.560 1.00 77.44 182 ARG A N 1
ATOM 1387 C CA . ARG A 1 182 ? 18.222 0.367 -8.205 1.00 77.44 182 ARG A CA 1
ATOM 1388 C C . ARG A 1 182 ? 18.132 0.070 -6.704 1.00 77.44 182 ARG A C 1
ATOM 1390 O O . ARG A 1 182 ? 17.632 -0.977 -6.322 1.00 77.44 182 ARG A O 1
ATOM 1397 N N . THR A 1 183 ? 18.620 0.963 -5.850 1.00 76.94 183 THR A N 1
ATOM 1398 C CA . THR A 1 183 ? 18.554 0.810 -4.388 1.00 76.94 183 THR A CA 1
ATOM 1399 C C . THR A 1 183 ? 17.192 1.180 -3.802 1.00 76.94 183 THR A C 1
ATOM 1401 O O . THR A 1 183 ? 16.787 0.626 -2.784 1.00 76.94 183 THR A O 1
ATOM 1404 N N . LEU A 1 184 ? 16.474 2.105 -4.438 1.00 85.44 184 LEU A N 1
ATOM 1405 C CA . LEU A 1 184 ? 15.187 2.620 -3.984 1.00 85.44 184 LEU A CA 1
ATOM 1406 C C . LEU A 1 184 ? 14.010 1.802 -4.514 1.00 85.44 184 LEU A C 1
ATOM 1408 O O . LEU A 1 184 ? 13.028 1.679 -3.792 1.00 85.44 184 LEU A O 1
ATOM 1412 N N . THR A 1 185 ? 14.097 1.206 -5.707 1.00 85.94 185 THR A N 1
ATOM 1413 C CA . THR A 1 185 ? 12.999 0.395 -6.272 1.00 85.94 185 THR A CA 1
ATOM 1414 C C . THR A 1 185 ? 12.618 -0.779 -5.367 1.00 85.94 185 THR A C 1
ATOM 1416 O O . THR A 1 185 ? 11.452 -0.846 -4.984 1.00 85.94 185 THR A O 1
ATOM 1419 N N . PRO A 1 186 ? 13.546 -1.636 -4.896 1.00 87.50 186 PRO A N 1
ATOM 1420 C CA . PRO A 1 186 ? 13.195 -2.729 -3.989 1.00 87.50 186 PRO A CA 1
ATOM 1421 C C . PRO A 1 186 ? 12.675 -2.210 -2.644 1.00 87.50 186 PRO A C 1
ATOM 1423 O O . PRO A 1 186 ? 11.727 -2.750 -2.079 1.00 87.50 186 PRO A O 1
ATOM 1426 N N . LEU A 1 187 ? 13.253 -1.119 -2.132 1.00 88.94 187 LEU A N 1
ATOM 1427 C CA . LEU A 1 187 ? 12.830 -0.525 -0.865 1.00 88.94 187 LEU A CA 1
ATOM 1428 C C . LEU A 1 187 ? 11.397 0.026 -0.949 1.00 88.94 187 LEU A C 1
ATOM 1430 O O . LEU A 1 187 ? 10.578 -0.243 -0.074 1.00 88.94 187 LEU A O 1
ATOM 1434 N N . ALA A 1 188 ? 11.088 0.791 -1.993 1.00 89.12 188 ALA A N 1
ATOM 1435 C CA . ALA A 1 188 ? 9.790 1.425 -2.179 1.00 89.12 188 ALA A CA 1
ATOM 1436 C C . ALA A 1 188 ? 8.721 0.424 -2.630 1.00 89.12 188 ALA A C 1
ATOM 1438 O O . ALA A 1 188 ? 7.576 0.526 -2.200 1.00 89.12 188 ALA A O 1
ATOM 1439 N N . PHE A 1 189 ? 9.077 -0.538 -3.480 1.00 91.62 189 PHE A N 1
ATOM 1440 C CA . PHE A 1 189 ? 8.120 -1.464 -4.076 1.00 91.62 189 PHE A CA 1
ATOM 1441 C C . PHE A 1 189 ? 7.912 -2.742 -3.252 1.00 91.62 189 PHE A C 1
ATOM 1443 O O . PHE A 1 189 ? 6.799 -3.240 -3.230 1.00 91.62 189 PHE A O 1
ATOM 1450 N N . TYR A 1 190 ? 8.917 -3.241 -2.520 1.00 92.00 190 TYR A N 1
ATOM 1451 C CA . TYR A 1 190 ? 8.772 -4.403 -1.622 1.00 92.00 190 TYR A CA 1
ATOM 1452 C C . TYR A 1 190 ? 8.842 -4.020 -0.145 1.00 92.00 190 TYR A C 1
ATOM 1454 O O . TYR A 1 190 ? 8.019 -4.457 0.662 1.00 92.00 190 TYR A O 1
ATOM 1462 N N . GLY A 1 191 ? 9.818 -3.188 0.224 1.00 94.31 191 GLY A N 1
ATOM 1463 C CA . GLY A 1 191 ? 10.035 -2.796 1.617 1.00 94.31 191 GLY A CA 1
ATOM 1464 C C . GLY A 1 191 ? 8.853 -2.026 2.206 1.00 94.31 191 GLY A C 1
ATOM 1465 O O . GLY A 1 191 ? 8.434 -2.305 3.329 1.00 94.31 191 GLY A O 1
ATOM 1466 N N . LEU A 1 192 ? 8.276 -1.094 1.445 1.00 95.25 192 LEU A N 1
ATOM 1467 C CA . LEU A 1 192 ? 7.163 -0.268 1.910 1.00 95.25 192 LEU A CA 1
ATOM 1468 C C . LEU A 1 192 ? 5.855 -1.064 2.091 1.00 95.25 192 LEU A C 1
ATOM 1470 O O . LEU A 1 192 ? 5.280 -0.948 3.175 1.00 95.25 192 LEU A O 1
ATOM 1474 N N . PRO A 1 193 ? 5.391 -1.911 1.144 1.00 95.75 193 PRO A N 1
ATOM 1475 C CA . PRO A 1 193 ? 4.257 -2.805 1.400 1.00 95.75 193 PRO A CA 1
ATOM 1476 C C . PRO A 1 193 ? 4.473 -3.747 2.582 1.00 95.75 193 PRO A C 1
ATOM 1478 O O . PRO A 1 193 ? 3.550 -3.970 3.369 1.00 95.75 193 PRO A O 1
ATOM 1481 N N . LEU A 1 194 ? 5.688 -4.284 2.739 1.00 96.25 194 LEU A N 1
ATOM 1482 C CA . LEU A 1 194 ? 6.020 -5.178 3.847 1.00 96.25 194 LEU A CA 1
ATOM 1483 C C . LEU A 1 194 ? 5.965 -4.439 5.189 1.00 96.25 194 LEU A C 1
ATOM 1485 O O . LEU A 1 194 ? 5.354 -4.930 6.138 1.00 96.25 194 LEU A O 1
ATOM 1489 N N . ALA A 1 195 ? 6.523 -3.228 5.259 1.00 96.94 195 ALA A N 1
ATOM 1490 C CA . ALA A 1 195 ? 6.428 -2.371 6.436 1.00 96.94 195 ALA A CA 1
ATOM 1491 C C . ALA A 1 195 ? 4.972 -1.984 6.745 1.00 96.94 195 ALA A C 1
ATOM 1493 O O . ALA A 1 195 ? 4.553 -2.056 7.901 1.00 96.94 195 ALA A O 1
ATOM 1494 N N . ALA A 1 196 ? 4.188 -1.619 5.725 1.00 96.75 196 ALA A N 1
ATOM 1495 C CA . ALA A 1 196 ? 2.775 -1.275 5.865 1.00 96.75 196 ALA A CA 1
ATOM 1496 C C . ALA A 1 196 ? 1.962 -2.456 6.412 1.00 96.75 196 ALA A C 1
ATOM 1498 O O . ALA A 1 196 ? 1.255 -2.316 7.408 1.00 96.75 196 ALA A O 1
ATOM 1499 N N . THR A 1 197 ? 2.130 -3.638 5.817 1.00 95.50 197 THR A N 1
ATOM 1500 C CA . THR A 1 197 ? 1.436 -4.870 6.218 1.00 95.50 197 THR A CA 1
ATOM 1501 C C . THR A 1 197 ? 1.858 -5.323 7.612 1.00 95.50 197 THR A C 1
ATOM 1503 O O . THR A 1 197 ? 1.007 -5.662 8.432 1.00 95.50 197 THR A O 1
ATOM 1506 N N . GLY A 1 198 ? 3.156 -5.276 7.926 1.00 97.12 198 GLY A N 1
ATOM 1507 C CA . GLY A 1 198 ? 3.665 -5.588 9.261 1.00 97.12 198 GLY A CA 1
ATOM 1508 C C . GLY A 1 198 ? 3.099 -4.645 10.324 1.00 97.12 198 GLY A C 1
ATOM 1509 O O . GLY A 1 198 ? 2.660 -5.092 11.384 1.00 97.12 198 GLY A O 1
ATOM 1510 N N . MET A 1 199 ? 3.026 -3.346 10.021 1.00 97.38 199 MET A N 1
ATOM 1511 C CA . MET A 1 199 ? 2.431 -2.352 10.914 1.00 97.38 199 MET A CA 1
ATOM 1512 C C . MET A 1 199 ? 0.926 -2.571 11.100 1.00 97.38 199 MET A C 1
ATOM 1514 O O . MET A 1 199 ? 0.432 -2.492 12.224 1.00 97.38 199 MET A O 1
ATOM 1518 N N . ALA A 1 200 ? 0.201 -2.885 10.025 1.00 96.38 200 ALA A N 1
ATOM 1519 C CA . ALA A 1 200 ? -1.221 -3.205 10.072 1.00 96.38 200 ALA A CA 1
ATOM 1520 C C . ALA A 1 200 ? -1.489 -4.452 10.929 1.00 96.38 200 ALA A C 1
ATOM 1522 O O . ALA A 1 200 ? -2.326 -4.416 11.833 1.00 96.38 200 ALA A O 1
ATOM 1523 N N . ALA A 1 201 ? -0.730 -5.530 10.712 1.00 96.62 201 ALA A N 1
ATOM 1524 C CA . ALA A 1 201 ? -0.818 -6.756 11.501 1.00 96.62 201 ALA A CA 1
ATOM 1525 C C . ALA A 1 201 ? -0.533 -6.488 12.986 1.00 96.62 201 ALA A C 1
ATOM 1527 O O . ALA A 1 201 ? -1.259 -6.961 13.862 1.00 96.62 201 ALA A O 1
ATOM 1528 N N . PHE A 1 202 ? 0.473 -5.662 13.280 1.00 95.62 202 PHE A N 1
ATOM 1529 C CA . PHE A 1 202 ? 0.790 -5.257 14.644 1.00 95.62 202 PHE A CA 1
ATOM 1530 C C . PHE A 1 202 ? -0.329 -4.412 15.274 1.00 95.62 202 PHE A C 1
ATOM 1532 O O . PHE A 1 202 ? -0.693 -4.637 16.428 1.00 95.62 202 PHE A O 1
ATOM 1539 N N . ALA A 1 203 ? -0.935 -3.485 14.526 1.00 94.38 203 ALA A N 1
ATOM 1540 C CA . ALA A 1 203 ? -2.088 -2.709 14.982 1.00 94.38 203 ALA A CA 1
ATOM 1541 C C . ALA A 1 203 ? -3.285 -3.613 15.317 1.00 94.38 203 ALA A C 1
ATOM 1543 O O . ALA A 1 203 ? -3.860 -3.496 16.401 1.00 94.38 203 ALA A O 1
ATOM 1544 N N . VAL A 1 204 ? -3.609 -4.560 14.432 1.00 95.00 204 VAL A N 1
ATOM 1545 C CA . VAL A 1 204 ? -4.676 -5.554 14.626 1.00 95.00 204 VAL A CA 1
ATOM 1546 C C . VAL A 1 204 ? -4.395 -6.424 15.851 1.00 95.00 204 VAL A C 1
ATOM 1548 O O . VAL A 1 204 ? -5.264 -6.578 16.711 1.00 95.00 204 VAL A O 1
ATOM 1551 N N . PHE A 1 205 ? -3.166 -6.917 16.010 1.00 94.69 205 PHE A N 1
ATOM 1552 C CA . PHE A 1 205 ? -2.761 -7.655 17.205 1.00 94.69 205 PHE A CA 1
ATOM 1553 C C . PHE A 1 205 ? -2.988 -6.835 18.486 1.00 94.69 205 PHE A C 1
ATOM 1555 O O . PHE A 1 205 ? -3.553 -7.331 19.463 1.00 94.69 205 PHE A O 1
ATOM 1562 N N . PHE A 1 206 ? -2.628 -5.548 18.486 1.00 92.19 206 PHE A N 1
ATOM 1563 C CA . PHE A 1 206 ? -2.864 -4.666 19.631 1.00 92.19 206 PHE A CA 1
ATOM 1564 C C . PHE A 1 206 ? -4.345 -4.388 19.893 1.00 92.19 206 PHE A C 1
ATOM 1566 O O . PHE A 1 206 ? -4.725 -4.240 21.055 1.00 92.19 206 PHE A O 1
ATOM 1573 N N . ILE A 1 207 ? -5.193 -4.357 18.867 1.00 92.50 207 ILE A N 1
ATOM 1574 C CA . ILE A 1 207 ? -6.646 -4.242 19.035 1.00 92.50 207 ILE A CA 1
ATOM 1575 C C . ILE A 1 207 ? -7.188 -5.461 19.791 1.00 92.50 207 ILE A C 1
ATOM 1577 O O . ILE A 1 207 ? -7.925 -5.288 20.762 1.00 92.50 207 ILE A O 1
ATOM 1581 N N . PHE A 1 208 ? -6.776 -6.672 19.416 1.00 92.25 208 PHE A N 1
ATOM 1582 C CA . PHE A 1 208 ? -7.321 -7.910 19.987 1.00 92.25 208 PHE A CA 1
ATOM 1583 C C . PHE A 1 208 ? -6.604 -8.418 21.245 1.00 92.25 208 PHE A C 1
ATOM 1585 O O . PHE A 1 208 ? -7.167 -9.222 21.985 1.00 92.25 208 PHE A O 1
ATOM 1592 N N . SER A 1 209 ? -5.397 -7.934 21.543 1.00 89.69 209 SER A N 1
ATOM 1593 C CA . SER A 1 209 ? -4.664 -8.336 22.751 1.00 89.69 209 SER A CA 1
ATOM 1594 C C . SER A 1 209 ? -5.405 -7.958 24.043 1.00 89.69 209 SER A C 1
ATOM 1596 O O . SER A 1 209 ? -5.916 -6.850 24.211 1.00 89.69 209 SER A O 1
ATOM 1598 N N . THR A 1 210 ? -5.458 -8.846 25.028 1.00 78.69 210 THR A N 1
ATOM 1599 C CA . THR A 1 210 ? -6.046 -8.516 26.333 1.00 78.69 210 THR A CA 1
ATOM 1600 C C . THR A 1 210 ? -5.140 -7.551 27.095 1.00 78.69 210 THR A C 1
ATOM 1602 O O . THR A 1 210 ? -3.974 -7.859 27.340 1.00 78.69 210 THR A O 1
ATOM 1605 N N . ARG A 1 211 ? -5.669 -6.396 27.519 1.00 73.69 211 ARG A N 1
ATOM 1606 C CA . ARG A 1 211 ? -4.992 -5.557 28.517 1.00 73.69 211 ARG A CA 1
ATOM 1607 C C . ARG A 1 211 ? -5.496 -5.960 29.886 1.00 73.69 211 ARG A C 1
ATOM 1609 O O . ARG A 1 211 ? -6.704 -5.991 30.103 1.00 73.69 211 ARG A O 1
ATOM 1616 N N . LYS A 1 212 ? -4.575 -6.252 30.806 1.00 59.38 212 LYS A N 1
ATOM 1617 C CA . LYS A 1 212 ? -4.937 -6.307 32.222 1.00 59.38 212 LYS A CA 1
ATOM 1618 C C . LYS A 1 212 ? -5.417 -4.903 32.617 1.00 59.38 212 LYS A C 1
ATOM 1620 O O . LYS A 1 212 ? -4.728 -3.939 32.265 1.00 59.38 212 LYS A O 1
ATOM 1625 N N . PRO A 1 213 ? -6.579 -4.766 33.275 1.00 57.19 213 PRO A N 1
ATOM 1626 C CA . PRO A 1 213 ? -7.029 -3.469 33.756 1.00 57.19 213 PRO A CA 1
ATOM 1627 C C . PRO A 1 213 ? -5.938 -2.877 34.651 1.00 57.19 213 PRO A C 1
ATOM 1629 O O . PRO A 1 213 ? -5.319 -3.600 35.438 1.00 57.19 213 PRO A O 1
ATOM 1632 N N . LYS A 1 214 ? -5.662 -1.575 34.508 1.00 57.44 214 LYS A N 1
ATOM 1633 C CA . LYS A 1 214 ? -4.820 -0.882 35.488 1.00 57.44 214 LYS A CA 1
ATOM 1634 C C . LYS A 1 214 ? -5.493 -1.067 36.853 1.00 57.44 214 LYS A C 1
ATOM 1636 O O . LYS A 1 214 ? -6.692 -0.796 36.932 1.00 57.44 214 LYS A O 1
ATOM 1641 N N . PRO A 1 215 ? -4.780 -1.530 37.895 1.00 47.75 215 PRO A N 1
ATOM 1642 C CA . PRO A 1 215 ? -5.344 -1.538 39.235 1.00 47.75 215 PRO A CA 1
ATOM 1643 C C . PRO A 1 215 ? -5.776 -0.108 39.546 1.00 47.75 215 PRO A C 1
ATOM 1645 O O . PRO A 1 215 ? -4.982 0.825 39.404 1.00 47.75 215 PRO A O 1
ATOM 1648 N N . SER A 1 216 ? -7.057 0.072 39.866 1.00 53.00 216 SER A N 1
ATOM 1649 C CA . SER A 1 216 ? -7.561 1.354 40.332 1.00 53.00 216 SER A CA 1
ATOM 1650 C C . SER A 1 216 ? -6.746 1.714 41.562 1.00 53.00 216 SER A C 1
ATOM 1652 O O . SER A 1 216 ? -6.790 0.988 42.556 1.00 53.00 216 SER A O 1
ATOM 1654 N N . THR A 1 217 ? -5.981 2.800 41.495 1.00 49.81 217 THR A N 1
ATOM 1655 C CA . THR A 1 217 ? -5.472 3.446 42.697 1.00 49.81 217 THR A CA 1
ATOM 1656 C C . THR A 1 217 ? -6.714 3.865 43.469 1.00 49.81 217 THR A C 1
ATOM 1658 O O . THR A 1 217 ? -7.354 4.856 43.123 1.00 49.81 217 THR A O 1
ATOM 1661 N N . ALA A 1 218 ? -7.142 3.026 44.413 1.00 48.38 218 ALA A N 1
ATOM 1662 C CA . ALA A 1 218 ? -8.198 3.372 45.338 1.00 48.38 218 ALA A CA 1
ATOM 1663 C C . ALA A 1 218 ? -7.738 4.656 46.024 1.00 48.38 218 ALA A C 1
ATOM 1665 O O . ALA A 1 218 ? -6.652 4.714 46.605 1.00 48.38 218 ALA A O 1
ATOM 1666 N N . LEU A 1 219 ? -8.525 5.707 45.831 1.00 48.38 219 LEU A N 1
ATOM 1667 C CA . LEU A 1 219 ? -8.387 6.965 46.527 1.00 48.38 219 LEU A CA 1
ATOM 1668 C C . LEU A 1 219 ? -8.548 6.625 48.016 1.00 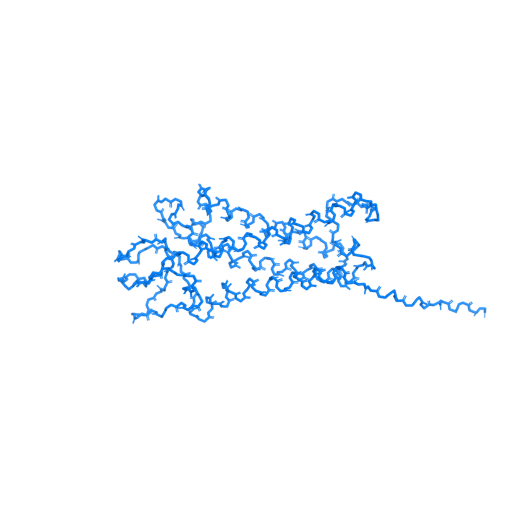48.38 219 LEU A C 1
ATOM 1670 O O . LEU A 1 219 ? -9.650 6.309 48.456 1.00 48.38 219 LEU A O 1
ATOM 1674 N N . ASN A 1 220 ? -7.448 6.600 48.770 1.00 50.00 220 ASN A N 1
ATOM 1675 C CA . ASN A 1 220 ? -7.514 6.629 50.226 1.00 50.00 220 ASN A CA 1
ATOM 1676 C C . ASN A 1 220 ? -8.016 8.025 50.616 1.00 50.00 220 ASN A C 1
ATOM 1678 O O . ASN A 1 220 ? -7.229 8.917 50.917 1.00 50.00 220 ASN A O 1
ATOM 1682 N N . GLU A 1 221 ? -9.331 8.219 50.568 1.00 50.56 221 GLU A N 1
ATOM 1683 C CA . GLU A 1 221 ? -10.000 9.196 51.417 1.00 50.56 221 GLU A CA 1
ATOM 1684 C C . GLU A 1 221 ? -10.057 8.596 52.824 1.00 50.56 221 GLU A C 1
ATOM 1686 O O . GLU A 1 221 ? -11.003 7.912 53.208 1.00 50.56 221 GLU A O 1
ATOM 1691 N N . THR A 1 222 ? -8.989 8.803 53.587 1.00 53.22 222 THR A N 1
ATOM 1692 C CA . THR A 1 222 ? -9.041 8.727 55.047 1.00 53.22 222 THR A CA 1
ATOM 1693 C C . THR A 1 222 ? -9.123 10.149 55.577 1.00 53.22 222 THR A C 1
ATOM 1695 O O . THR A 1 222 ? -8.132 10.872 55.509 1.00 53.22 222 THR A O 1
ATOM 1698 N N . THR A 1 223 ? -10.345 10.492 56.007 1.00 48.16 223 THR A N 1
ATOM 1699 C CA . THR A 1 223 ? -10.720 11.221 57.240 1.00 48.16 223 THR A CA 1
ATOM 1700 C C . THR A 1 223 ? -9.817 12.336 57.737 1.00 48.16 223 THR A C 1
ATOM 1702 O O . THR A 1 223 ? -8.679 12.016 58.149 1.00 48.16 223 THR A O 1
#

Secondary structure (DSSP, 8-state):
--HHHHHHHHHHHHHHHHHHHHHHHHHHTT--THHHHHTT---SSGGGGHHHHHHHHHHHHHHHHHHHHHHHHHHHHHS-SSHHHHSPP-S-TT--TTSHHHHHHHHHHHIIIIIHHHHHHHHHHHHHHTSEEEETTS--EE---TTTTTTPPPPSSSPPEEEE-TT-TTS-S-SSEEPPPTTHHHIIIIIHHHHHHHHHHHHHHHHHSPPPPPPP-------

Radius of gyration: 22.12 Å; chains: 1; bounding box: 49×27×87 Å

pLDDT: mean 83.74, std 12.19, range [47.75, 97.69]

Foldseek 3Di:
DDLVVLLVQLVVLLVVLLVLLVVLVCLLVQHDQVQLVVQPFPDPGSNWSLLVSLLCSQQVSLVSLQVSLVSLLVQLVPWDQALLGSQRDPPDPPDPSVDPVSVVVSVVVCCSRPVSSLVSNVVSLVRNLQWKKDFAQALRTGGRDNCCLVQPDDDPPNGFMFTTRGPPHSPHRHGGGTADPRVVSNCSNPVSNVSSNVSNVSSSCSSHDRDDPDPPPPPPPDD

Sequence (223 aa):
MNKTHFTQLWQWLSVACVLFLATSVISLQGGSEFLGRLFGDKGGNAADNNAAVGYFGTTVGSGLFLVASIALLLHARRYGDRWHSRIPVIWLEGLDTAAWEAKVFQVCVLLIFVAMPFAGIVRCMAEAESGDICEQNTQNFYNGSETTLLWAPTAKEGNQMRLRKAGAGEAPCKSGVELFPRTLTPLAFYGLPLAATGMAAFAVFFIFSTRKPKPSTALNETT